Protein AF-A0A820GT99-F1 (afdb_monomer)

Structure (mmCIF, N/CA/C/O backbone):
data_AF-A0A820GT99-F1
#
_entry.id   AF-A0A820GT99-F1
#
loop_
_atom_site.group_PDB
_atom_site.id
_atom_site.type_symbol
_atom_site.label_atom_id
_atom_site.label_alt_id
_atom_site.label_comp_id
_atom_site.label_asym_id
_atom_site.label_entity_id
_atom_site.label_seq_id
_atom_site.pdbx_PDB_ins_code
_atom_site.Cartn_x
_atom_site.Cartn_y
_atom_site.Cartn_z
_atom_site.occupancy
_atom_site.B_iso_or_equiv
_atom_site.auth_seq_id
_atom_site.auth_comp_id
_atom_site.auth_asym_id
_atom_site.auth_atom_id
_atom_site.pdbx_PDB_model_num
ATOM 1 N N . MET A 1 1 ? -31.507 -48.025 19.696 1.00 55.50 1 MET A N 1
ATOM 2 C CA . MET A 1 1 ? -30.030 -48.021 19.805 1.00 55.50 1 MET A CA 1
ATOM 3 C C . MET A 1 1 ? -29.325 -47.425 18.578 1.00 55.50 1 MET A C 1
ATOM 5 O O . MET A 1 1 ? -28.313 -46.773 18.767 1.00 55.50 1 MET A O 1
ATOM 9 N N . MET A 1 2 ? -29.846 -47.556 17.344 1.00 56.75 2 MET A N 1
ATOM 10 C CA . MET A 1 2 ? -29.254 -46.886 16.160 1.00 56.75 2 MET A CA 1
ATOM 11 C C . MET A 1 2 ? -29.422 -45.355 16.146 1.00 56.75 2 MET A C 1
ATOM 13 O O . MET A 1 2 ? -28.488 -44.655 15.774 1.00 56.75 2 MET A O 1
ATOM 17 N N . LEU A 1 3 ? -30.567 -44.826 16.600 1.00 57.00 3 LEU A N 1
ATOM 18 C CA . LEU A 1 3 ? -30.872 -43.386 16.516 1.00 57.00 3 LEU A CA 1
ATOM 19 C C . LEU A 1 3 ? -29.956 -42.506 17.395 1.00 57.00 3 LEU A C 1
ATOM 21 O O . LEU A 1 3 ? -29.656 -41.363 17.059 1.00 57.00 3 LEU A O 1
ATOM 25 N N . THR A 1 4 ? -29.482 -43.053 18.516 1.00 66.00 4 THR A N 1
ATOM 26 C CA . THR A 1 4 ? -28.575 -42.365 19.447 1.00 66.00 4 THR A CA 1
ATOM 27 C C . THR A 1 4 ? -27.149 -42.297 18.905 1.00 66.00 4 THR A C 1
ATOM 29 O O . THR A 1 4 ? -26.469 -41.298 19.107 1.00 66.00 4 THR A O 1
ATOM 32 N N . ILE A 1 5 ? -26.714 -43.318 18.158 1.00 67.31 5 ILE A N 1
ATOM 33 C CA . ILE A 1 5 ? -25.385 -43.362 17.530 1.00 67.31 5 ILE A CA 1
ATOM 34 C C . ILE A 1 5 ? -25.318 -42.363 16.369 1.00 67.31 5 ILE A C 1
ATOM 36 O O . ILE A 1 5 ? -24.342 -41.627 16.248 1.00 67.31 5 ILE A O 1
ATOM 40 N N . THR A 1 6 ? -26.381 -42.260 15.564 1.00 66.12 6 THR A N 1
ATOM 41 C CA . THR A 1 6 ? -26.456 -41.270 14.478 1.00 66.12 6 THR A CA 1
ATOM 42 C C . THR A 1 6 ? -26.465 -39.833 14.993 1.00 66.12 6 THR A C 1
ATOM 44 O O . THR A 1 6 ? -25.800 -38.985 14.402 1.00 66.12 6 THR A O 1
ATOM 47 N N . LEU A 1 7 ? -27.141 -39.553 16.116 1.00 69.31 7 LEU A N 1
ATOM 48 C CA . LEU A 1 7 ? -27.109 -38.220 16.728 1.00 69.31 7 LEU A CA 1
ATOM 49 C C . LEU A 1 7 ? -25.718 -37.872 17.277 1.00 69.31 7 LEU A C 1
ATOM 51 O O . LEU A 1 7 ? -25.268 -36.744 17.113 1.00 69.31 7 LEU A O 1
ATOM 55 N N . PHE A 1 8 ? -25.025 -38.835 17.891 1.00 74.75 8 PHE A N 1
ATOM 56 C CA . PHE A 1 8 ? -23.688 -38.619 18.453 1.00 74.75 8 PHE A CA 1
ATOM 57 C C . PHE A 1 8 ? -22.633 -38.378 17.362 1.00 74.75 8 PHE A C 1
ATOM 59 O O . PHE A 1 8 ? -21.762 -37.521 17.519 1.00 74.75 8 PHE A O 1
ATOM 66 N N . LEU A 1 9 ? -22.741 -39.079 16.227 1.00 63.06 9 LEU A N 1
ATOM 67 C CA . LEU A 1 9 ? -21.890 -38.859 15.052 1.00 63.06 9 LEU A CA 1
ATOM 68 C C . LEU A 1 9 ? -22.166 -37.505 14.386 1.00 63.06 9 LEU A C 1
ATOM 70 O O . LEU A 1 9 ? -21.228 -36.792 14.046 1.00 63.06 9 LEU A O 1
ATOM 74 N N . LEU A 1 10 ? -23.433 -37.093 14.275 1.00 65.62 10 LEU A N 1
ATOM 75 C CA . LEU A 1 10 ? -23.786 -35.748 13.807 1.00 65.62 10 LEU A CA 1
ATOM 76 C C . LEU A 1 10 ? -23.231 -34.664 14.737 1.00 65.62 10 LEU A C 1
ATOM 78 O O . LEU A 1 10 ? -22.655 -33.691 14.260 1.00 65.62 10 LEU A O 1
ATOM 82 N N . PHE A 1 11 ? -23.331 -34.848 16.054 1.00 68.81 11 PHE A N 1
ATOM 83 C CA . PHE A 1 11 ? -22.821 -33.875 17.022 1.00 68.81 11 PHE A CA 1
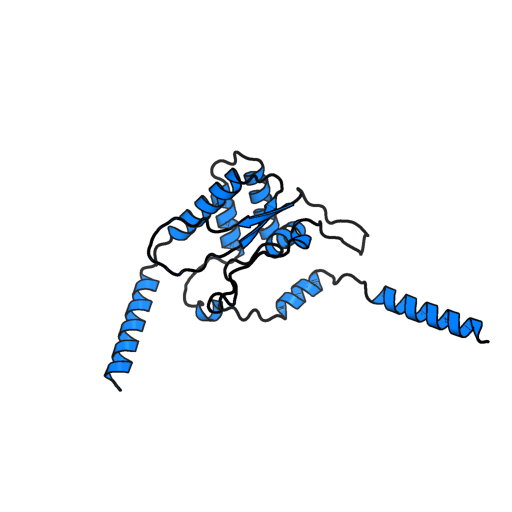ATOM 84 C C . PHE A 1 11 ? -21.292 -33.775 17.004 1.00 68.81 11 PHE A C 1
ATOM 86 O O . PHE A 1 11 ? -20.751 -32.679 17.091 1.00 68.81 11 PHE A O 1
ATOM 93 N N . SER A 1 12 ? -20.582 -34.893 16.837 1.00 64.19 12 SER A N 1
ATOM 94 C CA . SER A 1 12 ? -19.115 -34.905 16.752 1.00 64.19 12 SER A CA 1
ATOM 95 C C . SER A 1 12 ? -18.592 -34.352 15.422 1.00 64.19 12 SER A C 1
ATOM 97 O O . SER A 1 12 ? -17.584 -33.647 15.422 1.00 64.19 12 SER A O 1
ATOM 99 N N . VAL A 1 13 ? -19.298 -34.572 14.308 1.00 63.47 13 VAL A N 1
ATOM 100 C CA . VAL A 1 13 ? -18.990 -33.924 13.021 1.00 63.47 13 VAL A CA 1
ATOM 101 C C . VAL A 1 13 ? -19.245 -32.415 13.097 1.00 63.47 13 VAL A C 1
ATOM 103 O O . VAL A 1 13 ? -18.381 -31.636 12.704 1.00 63.47 13 VAL A O 1
ATOM 106 N N . LEU A 1 14 ? -20.373 -31.984 13.670 1.00 58.81 14 LEU A N 1
ATOM 107 C CA . LEU A 1 14 ? -20.692 -30.561 13.840 1.00 58.81 14 LEU A CA 1
ATOM 108 C C . LEU A 1 14 ? -19.746 -29.860 14.832 1.00 58.81 14 LEU A C 1
ATOM 110 O O . LEU A 1 14 ? -19.340 -28.724 14.591 1.00 58.81 14 LEU A O 1
ATOM 114 N N . TRP A 1 15 ? -19.324 -30.541 15.901 1.00 54.38 15 TRP A N 1
ATOM 115 C CA . TRP A 1 15 ? -18.321 -30.035 16.843 1.00 54.38 15 TRP A CA 1
ATOM 116 C C . TRP A 1 15 ? -16.942 -29.876 16.187 1.00 54.38 15 TRP A C 1
ATOM 118 O O . TRP A 1 15 ? -16.275 -28.861 16.386 1.00 54.38 15 TRP A O 1
ATOM 128 N N . ASN A 1 16 ? -16.533 -30.837 15.352 1.00 42.94 16 ASN A N 1
ATOM 129 C CA . ASN A 1 16 ? -15.259 -30.783 14.631 1.00 42.94 16 ASN A CA 1
ATOM 130 C C . ASN A 1 16 ? -15.234 -29.623 13.614 1.00 42.94 16 ASN A C 1
ATOM 132 O O . ASN A 1 16 ? -14.261 -28.871 13.565 1.00 42.94 16 ASN A O 1
ATOM 136 N N . ILE A 1 17 ? -16.341 -29.395 12.896 1.00 53.50 17 ILE A N 1
ATOM 137 C CA . ILE A 1 17 ? -16.483 -28.267 11.956 1.00 53.50 17 ILE A CA 1
ATOM 138 C C . ILE A 1 17 ? -16.415 -26.915 12.690 1.00 53.50 17 ILE A C 1
ATOM 140 O O . ILE A 1 17 ? -15.759 -25.992 12.211 1.00 53.50 17 ILE A O 1
ATOM 144 N N . ASN A 1 18 ? -17.016 -26.799 13.880 1.00 39.84 18 ASN A N 1
ATOM 145 C CA . ASN A 1 18 ? -17.007 -25.552 14.653 1.00 39.84 18 ASN A CA 1
ATOM 146 C C . ASN A 1 18 ? -15.641 -25.247 15.304 1.00 39.84 18 ASN A C 1
ATOM 148 O O . ASN A 1 18 ? -15.315 -24.093 15.564 1.00 39.84 18 ASN A O 1
ATOM 152 N N . SER A 1 19 ? -14.813 -26.270 15.542 1.00 42.12 19 SER A N 1
ATOM 153 C CA . SER A 1 19 ? -13.480 -26.110 16.142 1.00 42.12 19 SER A CA 1
ATOM 154 C C . SER A 1 19 ? -12.372 -25.693 15.159 1.00 42.12 19 SER A C 1
ATOM 156 O O . SER A 1 19 ? -11.294 -25.296 15.597 1.00 42.12 19 SER A O 1
ATOM 158 N N . GLN A 1 20 ? -12.625 -25.732 13.844 1.00 40.69 20 GLN A N 1
ATOM 159 C CA . GLN A 1 20 ? -11.646 -25.349 12.811 1.00 40.69 20 GLN A CA 1
ATOM 160 C C . GLN A 1 20 ? -11.742 -23.881 12.360 1.00 40.69 20 GLN A C 1
ATOM 162 O O . GLN A 1 20 ? -10.860 -23.410 11.647 1.00 40.69 20 GLN A O 1
ATOM 167 N N . PHE A 1 21 ? -12.753 -23.133 12.812 1.00 40.94 21 PHE A N 1
ATOM 168 C CA . PHE A 1 21 ? -12.965 -21.718 12.467 1.00 40.94 21 PHE A CA 1
ATOM 169 C C . PHE A 1 21 ? -12.663 -20.758 13.630 1.00 40.94 21 PHE A C 1
ATOM 171 O O . PHE A 1 21 ? -13.315 -19.728 13.800 1.00 40.94 21 PHE A O 1
ATOM 178 N N . ALA A 1 22 ? -11.642 -21.058 14.436 1.00 36.94 22 ALA A N 1
ATOM 179 C CA . ALA A 1 22 ? -11.022 -20.017 15.249 1.00 36.94 22 ALA A CA 1
ATOM 180 C C . ALA A 1 22 ? -10.205 -19.101 14.313 1.00 36.94 22 ALA A C 1
ATOM 182 O O . ALA A 1 22 ? -9.353 -19.615 13.582 1.00 36.94 22 ALA A O 1
ATOM 183 N N . PRO A 1 23 ? -10.419 -17.769 14.300 1.00 42.44 23 PRO A N 1
ATOM 184 C CA . PRO A 1 23 ? -9.514 -16.877 13.585 1.00 42.44 23 PRO A CA 1
ATOM 185 C C . PRO A 1 23 ? -8.099 -17.105 14.119 1.00 42.44 23 PRO A C 1
ATOM 187 O O . PRO A 1 23 ? -7.919 -17.158 15.342 1.00 42.44 23 PRO A O 1
ATOM 190 N N . PRO A 1 24 ? -7.074 -17.214 13.261 1.00 43.50 24 PRO A N 1
ATOM 191 C CA . PRO A 1 24 ? -5.719 -17.096 13.754 1.00 43.50 24 PRO A CA 1
ATOM 192 C C . PRO A 1 24 ? -5.621 -15.715 14.403 1.00 43.50 24 PRO A C 1
ATOM 194 O O . PRO A 1 24 ? -5.808 -14.696 13.739 1.00 43.50 24 PRO A O 1
ATOM 197 N N . GLN A 1 25 ? -5.371 -15.684 15.716 1.00 46.72 25 GLN A N 1
ATOM 198 C CA . GLN A 1 25 ? -4.997 -14.455 16.405 1.00 46.72 25 GLN A CA 1
ATOM 199 C C . GLN A 1 25 ? -3.886 -13.813 15.578 1.00 46.72 25 GLN A C 1
ATOM 201 O O . GLN A 1 25 ? -2.937 -14.499 15.194 1.00 46.72 25 GLN A O 1
ATOM 206 N N . LEU A 1 26 ? -4.048 -12.540 15.242 1.00 46.28 26 LEU A N 1
ATOM 207 C CA . LEU A 1 26 ? -3.136 -11.752 14.420 1.00 46.28 26 LEU A CA 1
ATOM 208 C C . LEU A 1 26 ? -1.662 -11.916 14.836 1.00 46.28 26 LEU A C 1
ATOM 210 O O . LEU A 1 26 ? -0.786 -12.000 13.979 1.00 46.28 26 LEU A O 1
ATOM 214 N N . ASP A 1 27 ? -1.403 -12.105 16.129 1.00 49.84 27 ASP A N 1
ATOM 215 C CA . ASP A 1 27 ? -0.076 -12.413 16.667 1.00 49.84 27 ASP A CA 1
ATOM 216 C C . ASP A 1 27 ? 0.507 -13.718 16.112 1.00 49.84 27 ASP A C 1
ATOM 218 O O . ASP A 1 27 ? 1.696 -13.813 15.832 1.00 49.84 27 ASP A O 1
ATOM 222 N N . SER A 1 28 ? -0.322 -14.731 15.867 1.00 50.94 28 SER A N 1
ATOM 223 C CA . SER A 1 28 ? 0.088 -15.986 15.234 1.00 50.94 28 SER A CA 1
ATOM 224 C C . SER A 1 28 ? 0.347 -15.845 13.734 1.00 50.94 28 SER A C 1
ATOM 226 O O . SER A 1 28 ? 1.131 -16.618 13.192 1.00 50.94 28 SER A O 1
ATOM 228 N N . ALA A 1 29 ? -0.297 -14.896 13.047 1.00 50.03 29 ALA A N 1
ATOM 229 C CA . ALA A 1 29 ? -0.011 -14.597 11.645 1.00 50.03 29 ALA A CA 1
ATOM 230 C C . ALA A 1 29 ? 1.289 -13.789 11.530 1.00 50.03 29 ALA A C 1
ATOM 232 O O . ALA A 1 29 ? 2.153 -14.161 10.748 1.00 50.03 29 ALA A O 1
ATOM 233 N N . ILE A 1 30 ? 1.490 -12.784 12.390 1.00 47.75 30 ILE A N 1
ATOM 234 C CA . ILE A 1 30 ? 2.746 -12.026 12.515 1.00 47.75 30 ILE A CA 1
ATOM 235 C C . ILE A 1 30 ? 3.911 -12.954 12.905 1.00 47.75 30 ILE A C 1
ATOM 237 O O . ILE A 1 30 ? 4.969 -12.912 12.284 1.00 47.75 30 ILE A O 1
ATOM 241 N N . ASN A 1 31 ? 3.710 -13.876 13.851 1.00 45.31 31 ASN A N 1
ATOM 242 C CA . ASN A 1 31 ? 4.725 -14.871 14.221 1.00 45.31 31 ASN A CA 1
ATOM 243 C C . ASN A 1 31 ? 4.973 -15.913 13.115 1.00 45.31 31 ASN A C 1
ATOM 245 O O . ASN A 1 31 ? 6.098 -16.385 12.956 1.00 45.31 31 ASN A O 1
ATOM 249 N N . ARG A 1 32 ? 3.962 -16.237 12.297 1.00 44.88 32 ARG A N 1
ATOM 250 C CA . ARG A 1 32 ? 4.136 -17.059 11.086 1.00 44.88 32 ARG A CA 1
ATOM 251 C C . ARG A 1 32 ? 4.853 -16.306 9.962 1.00 44.88 32 ARG A C 1
ATOM 253 O O . ARG A 1 32 ? 5.647 -16.920 9.255 1.00 44.88 32 ARG A O 1
ATOM 260 N N . LEU A 1 33 ? 4.656 -14.991 9.843 1.00 49.62 33 LEU A N 1
ATOM 261 C CA . LEU A 1 33 ? 5.451 -14.124 8.967 1.00 49.62 33 LEU A CA 1
ATOM 262 C C . LEU A 1 33 ? 6.914 -14.055 9.427 1.00 49.62 33 LEU A C 1
ATOM 264 O O . LEU A 1 33 ? 7.800 -13.974 8.587 1.00 49.62 33 LEU A O 1
ATOM 268 N N . HIS A 1 34 ? 7.187 -14.173 10.731 1.00 44.75 34 HIS A N 1
ATOM 269 C CA . HIS A 1 34 ? 8.552 -14.330 11.245 1.00 44.75 34 HIS A CA 1
ATOM 270 C C . HIS A 1 34 ? 9.164 -15.720 10.973 1.00 44.75 34 HIS A C 1
ATOM 272 O O . HIS A 1 34 ? 10.386 -15.826 10.895 1.00 44.75 34 HIS A O 1
ATOM 278 N N . GLN A 1 35 ? 8.355 -16.778 10.811 1.00 40.59 35 GLN A N 1
ATOM 279 C CA . GLN A 1 35 ? 8.835 -18.127 10.458 1.00 40.59 35 GLN A CA 1
ATOM 280 C C . GLN A 1 35 ? 9.046 -18.344 8.957 1.00 40.59 35 GLN A C 1
ATOM 282 O O . GLN A 1 35 ? 9.865 -19.183 8.579 1.00 40.59 35 GLN A O 1
ATOM 287 N N . TYR A 1 36 ? 8.356 -17.595 8.094 1.00 36.25 36 TYR A N 1
ATOM 288 C CA . TYR A 1 36 ? 8.790 -17.461 6.710 1.00 36.25 36 TYR A CA 1
ATOM 289 C C . TYR A 1 36 ? 10.053 -16.610 6.714 1.00 36.25 36 TYR A C 1
ATOM 291 O O . TYR A 1 36 ? 9.998 -15.384 6.718 1.00 36.25 36 TYR A O 1
ATOM 299 N N . GLN A 1 37 ? 11.210 -17.274 6.713 1.00 40.22 37 GLN A N 1
ATOM 300 C CA . GLN A 1 37 ? 12.452 -16.665 6.268 1.00 40.22 37 GLN A CA 1
ATOM 301 C C . GLN A 1 37 ? 12.175 -16.074 4.884 1.00 40.22 37 GLN A C 1
ATOM 303 O O . GLN A 1 37 ? 12.160 -16.772 3.870 1.00 40.22 37 GLN A O 1
ATOM 308 N N . TYR A 1 38 ? 11.897 -14.775 4.855 1.00 39.94 38 TYR A N 1
ATOM 309 C CA . TYR A 1 38 ? 11.982 -13.969 3.662 1.00 39.94 38 TYR A CA 1
ATOM 310 C C . TYR A 1 38 ? 13.455 -14.060 3.269 1.00 39.94 38 TYR A C 1
ATOM 312 O O . TYR A 1 38 ? 14.281 -13.302 3.774 1.00 39.94 38 TYR A O 1
ATOM 320 N N . PHE A 1 39 ? 13.816 -15.054 2.448 1.00 37.22 39 PHE A N 1
ATOM 321 C CA . PHE A 1 39 ? 15.075 -15.017 1.725 1.00 37.22 39 PHE A CA 1
ATOM 322 C C . PHE A 1 39 ? 14.914 -13.864 0.758 1.00 37.22 39 PHE A C 1
ATOM 324 O O . PHE A 1 39 ? 14.370 -13.982 -0.341 1.00 37.22 39 PHE A O 1
ATOM 331 N N . SER A 1 40 ? 15.253 -12.696 1.270 1.00 36.81 40 SER A N 1
ATOM 332 C CA . SER A 1 40 ? 15.230 -11.487 0.512 1.00 36.81 40 SER A CA 1
ATOM 333 C C . SER A 1 40 ? 16.279 -11.676 -0.587 1.00 36.81 40 SER A C 1
ATOM 335 O O . SER A 1 40 ? 17.439 -11.956 -0.291 1.00 36.81 40 SER A O 1
ATOM 337 N N . PRO A 1 41 ? 15.960 -11.419 -1.860 1.00 37.28 41 PRO A N 1
ATOM 338 C CA . PRO A 1 41 ? 16.997 -11.033 -2.814 1.00 37.28 41 PRO A CA 1
ATOM 339 C C . PRO A 1 41 ? 17.797 -9.796 -2.331 1.00 37.28 41 PRO A C 1
ATOM 341 O O . PRO A 1 41 ? 18.781 -9.418 -2.955 1.00 37.28 41 PRO A O 1
ATOM 344 N N . ILE A 1 42 ? 17.385 -9.174 -1.214 1.00 42.66 42 ILE A N 1
ATOM 345 C CA . ILE A 1 42 ? 18.028 -8.058 -0.519 1.00 42.66 42 ILE A CA 1
ATOM 346 C C . ILE A 1 42 ? 19.277 -8.506 0.265 1.00 42.66 42 ILE A C 1
ATOM 348 O O . ILE A 1 42 ? 20.137 -7.675 0.527 1.00 42.66 42 ILE A O 1
ATOM 352 N N . ASP A 1 43 ? 19.486 -9.797 0.547 1.00 39.16 43 ASP A N 1
ATOM 353 C CA . ASP A 1 43 ? 20.752 -10.260 1.141 1.00 39.16 43 ASP A CA 1
ATOM 354 C C . ASP A 1 43 ? 21.927 -10.144 0.155 1.00 39.16 43 ASP A C 1
ATOM 356 O O . ASP A 1 43 ? 23.066 -9.973 0.579 1.00 39.16 43 ASP A O 1
ATOM 360 N N . LEU A 1 44 ? 21.640 -10.126 -1.154 1.00 33.59 44 LEU A N 1
ATOM 361 C CA . LEU A 1 44 ? 22.599 -9.792 -2.214 1.00 33.59 44 LEU A CA 1
ATOM 362 C C . LEU A 1 44 ? 22.756 -8.271 -2.434 1.00 33.59 44 LEU A C 1
ATOM 364 O O . LEU A 1 44 ? 23.576 -7.841 -3.239 1.00 33.59 44 LEU A O 1
ATOM 368 N N . LEU A 1 45 ? 21.949 -7.460 -1.744 1.00 37.19 45 LEU A N 1
ATOM 369 C CA . LEU A 1 45 ? 21.946 -5.994 -1.783 1.00 37.19 45 LEU A CA 1
ATOM 370 C C . LEU A 1 45 ? 22.258 -5.385 -0.406 1.00 37.19 45 LEU A C 1
ATOM 372 O O . LEU A 1 45 ? 22.037 -4.194 -0.209 1.00 37.19 45 LEU A O 1
ATOM 376 N N . LYS A 1 46 ? 22.786 -6.171 0.544 1.00 38.47 46 LYS A N 1
ATOM 377 C CA . LYS A 1 46 ? 23.243 -5.670 1.854 1.00 38.47 46 LYS A CA 1
ATOM 378 C C . LYS A 1 46 ? 24.372 -4.643 1.741 1.00 38.47 46 LYS A C 1
ATOM 380 O O . LYS A 1 46 ? 24.495 -3.796 2.618 1.00 38.47 46 LYS A O 1
ATOM 385 N N . ASP A 1 47 ? 25.113 -4.671 0.636 1.00 35.03 47 ASP A N 1
ATOM 386 C CA . ASP A 1 47 ? 26.184 -3.712 0.348 1.00 35.03 47 ASP A CA 1
ATOM 387 C C . ASP A 1 47 ? 25.694 -2.474 -0.424 1.00 35.03 47 ASP A C 1
ATOM 389 O O . ASP A 1 47 ? 26.466 -1.552 -0.692 1.00 35.03 47 ASP A O 1
ATOM 393 N N . VAL A 1 48 ? 24.402 -2.411 -0.774 1.00 38.34 48 VAL A N 1
ATOM 394 C CA . VAL A 1 48 ? 23.773 -1.164 -1.212 1.00 38.34 48 VAL A CA 1
ATOM 395 C C . VAL A 1 48 ? 23.187 -0.516 0.030 1.00 38.34 48 VAL A C 1
ATOM 397 O O . VAL A 1 48 ? 22.088 -0.850 0.462 1.00 38.34 48 VAL A O 1
ATOM 400 N N . GLU A 1 49 ? 23.946 0.413 0.604 1.00 37.62 49 GLU A N 1
ATOM 401 C CA . GLU A 1 49 ? 23.546 1.264 1.722 1.00 37.62 49 GLU A CA 1
ATOM 402 C C . GLU A 1 49 ? 22.303 2.095 1.352 1.00 37.62 49 GLU A C 1
ATOM 404 O O . GLU A 1 49 ? 22.358 3.267 0.979 1.00 37.62 49 GLU A O 1
ATOM 409 N N . TYR A 1 50 ? 21.134 1.467 1.429 1.00 41.88 50 TYR A N 1
ATOM 410 C CA . TYR A 1 50 ? 19.862 2.148 1.540 1.00 41.88 50 TYR A CA 1
ATOM 411 C C . TYR A 1 50 ? 19.545 2.200 3.033 1.00 41.88 50 TYR A C 1
ATOM 413 O O . TYR A 1 50 ? 18.856 1.342 3.574 1.00 41.88 50 TYR A O 1
ATOM 421 N N . ASN A 1 51 ? 20.047 3.238 3.705 1.00 37.75 51 ASN A N 1
ATOM 422 C CA . ASN A 1 51 ? 19.767 3.556 5.115 1.00 37.75 51 ASN A CA 1
ATOM 423 C C . ASN A 1 51 ? 18.285 3.910 5.391 1.00 37.75 51 ASN A C 1
ATOM 425 O O . ASN A 1 51 ? 17.986 4.628 6.343 1.00 37.75 51 ASN A O 1
ATOM 429 N N . LEU A 1 52 ? 17.346 3.457 4.552 1.00 49.25 52 LEU A N 1
ATOM 430 C CA . LEU A 1 52 ? 15.912 3.590 4.772 1.00 49.25 52 LEU A CA 1
ATOM 431 C C . LEU A 1 52 ? 15.294 2.209 4.982 1.00 49.25 52 LEU A C 1
ATOM 433 O O . LEU A 1 52 ? 15.023 1.471 4.038 1.00 49.25 52 LEU A O 1
ATOM 437 N N . THR A 1 53 ? 15.002 1.902 6.239 1.00 58.41 53 THR A N 1
ATOM 438 C CA . THR A 1 53 ? 14.034 0.877 6.631 1.00 58.41 53 THR A CA 1
ATOM 439 C C . THR A 1 53 ? 12.684 1.106 5.924 1.00 58.41 53 THR A C 1
ATOM 441 O O . THR A 1 53 ? 12.359 2.246 5.576 1.00 58.41 53 THR A O 1
ATOM 444 N N . PRO A 1 54 ? 11.838 0.070 5.754 1.00 56.16 54 PRO A N 1
ATOM 445 C CA . PRO A 1 54 ? 10.488 0.227 5.198 1.00 56.16 54 PRO A CA 1
ATOM 446 C C . PRO A 1 54 ? 9.673 1.322 5.900 1.00 56.16 54 PRO A C 1
ATOM 448 O O . PRO A 1 54 ? 8.939 2.062 5.253 1.00 56.16 54 PRO A O 1
ATOM 451 N N . LYS A 1 55 ? 9.885 1.484 7.212 1.00 60.78 55 LYS A N 1
ATOM 452 C CA . LYS A 1 55 ? 9.325 2.571 8.017 1.00 60.78 55 LYS A CA 1
ATOM 453 C C . LYS A 1 55 ? 9.802 3.946 7.540 1.00 60.78 55 LYS A C 1
ATOM 455 O O . LYS A 1 55 ? 8.975 4.798 7.245 1.00 60.78 55 LYS A O 1
ATOM 460 N N . GLN A 1 56 ? 11.113 4.139 7.391 1.00 59.62 56 GLN A N 1
ATOM 461 C CA . GLN A 1 56 ? 11.679 5.396 6.886 1.00 59.62 56 GLN A CA 1
ATOM 462 C C . GLN A 1 56 ? 11.226 5.692 5.450 1.00 59.62 56 GLN A C 1
ATOM 464 O O . GLN A 1 56 ? 11.019 6.849 5.101 1.00 59.62 56 GLN A O 1
ATOM 469 N N . MET A 1 57 ? 11.050 4.672 4.604 1.00 62.81 57 MET A N 1
ATOM 470 C CA . MET A 1 57 ? 10.542 4.849 3.238 1.00 62.81 57 MET A CA 1
ATOM 471 C C . MET A 1 57 ? 9.083 5.318 3.235 1.00 62.81 57 MET A C 1
ATOM 473 O O . MET A 1 57 ? 8.735 6.231 2.485 1.00 62.81 57 MET A O 1
ATOM 477 N N . LEU A 1 58 ? 8.255 4.735 4.1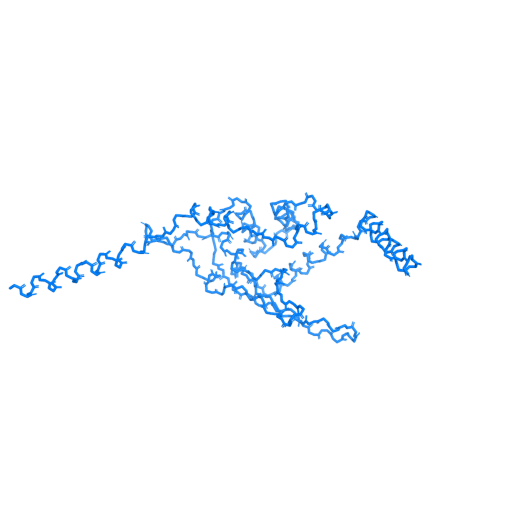01 1.00 65.75 58 LEU A N 1
ATOM 478 C CA . LEU A 1 58 ? 6.844 5.078 4.242 1.00 65.75 58 LEU A CA 1
ATOM 479 C C . LEU A 1 58 ? 6.653 6.473 4.860 1.00 65.75 58 LEU A C 1
ATOM 481 O O . LEU A 1 58 ? 5.846 7.263 4.371 1.00 65.75 58 LEU A O 1
ATOM 485 N N . GLU A 1 59 ? 7.476 6.825 5.849 1.00 67.81 59 GLU A N 1
ATOM 486 C CA . GLU A 1 59 ? 7.556 8.176 6.416 1.00 67.81 59 GLU A CA 1
ATOM 487 C C . GLU A 1 59 ? 7.978 9.201 5.358 1.00 67.81 59 GLU A C 1
ATOM 489 O O . GLU A 1 59 ? 7.336 10.241 5.206 1.00 67.81 59 GLU A O 1
ATOM 494 N N . HIS A 1 60 ? 8.997 8.892 4.554 1.00 67.56 60 HIS A N 1
ATOM 495 C CA . HIS A 1 60 ? 9.444 9.782 3.487 1.00 67.56 60 HIS A CA 1
ATOM 496 C C . HIS A 1 60 ? 8.370 9.952 2.400 1.00 67.56 60 HIS A C 1
ATOM 498 O O . HIS A 1 60 ? 8.178 11.056 1.898 1.00 67.56 60 HIS A O 1
ATOM 504 N N . MET A 1 61 ? 7.620 8.895 2.064 1.00 66.75 61 MET A N 1
ATOM 505 C CA . MET A 1 61 ? 6.465 8.987 1.162 1.00 66.75 61 MET A CA 1
ATOM 506 C C . MET A 1 61 ? 5.350 9.862 1.743 1.00 66.75 61 MET A C 1
ATOM 508 O O . MET A 1 61 ? 4.811 10.690 1.016 1.00 66.75 61 MET A O 1
ATOM 512 N N . SER A 1 62 ? 5.055 9.747 3.041 1.00 66.38 62 SER A N 1
ATOM 513 C CA . SER A 1 62 ? 4.072 10.607 3.718 1.00 66.38 62 SER A CA 1
ATOM 514 C C . SER A 1 62 ? 4.473 12.089 3.679 1.00 66.38 62 SER A C 1
ATOM 516 O O . SER A 1 62 ? 3.643 12.960 3.425 1.00 66.38 62 SER A O 1
ATOM 518 N N . LEU A 1 63 ? 5.770 12.375 3.822 1.00 66.44 63 LEU A N 1
ATOM 519 C CA . LEU A 1 63 ? 6.320 13.729 3.767 1.00 66.44 63 LEU A CA 1
ATOM 520 C C . LEU A 1 63 ? 6.320 14.292 2.338 1.00 66.44 63 LEU A C 1
ATOM 522 O O . LEU A 1 63 ? 6.057 15.472 2.131 1.00 66.44 63 LEU A O 1
ATOM 526 N N . LEU A 1 64 ? 6.544 13.454 1.321 1.00 64.69 64 LEU A N 1
ATOM 527 C CA . LEU A 1 64 ? 6.433 13.874 -0.082 1.00 64.69 64 LEU A CA 1
ATOM 528 C C . LEU A 1 64 ? 5.006 14.296 -0.465 1.00 64.69 64 LEU A C 1
ATOM 530 O O . LEU A 1 64 ? 4.844 15.107 -1.375 1.00 64.69 64 LEU A O 1
ATOM 534 N N . LEU A 1 65 ? 3.997 13.782 0.238 1.00 66.75 65 LEU A N 1
ATOM 535 C CA . LEU A 1 65 ? 2.584 14.115 0.047 1.00 66.75 65 LEU A CA 1
ATOM 536 C C . LEU A 1 65 ? 2.138 15.352 0.843 1.00 66.75 65 LEU A C 1
ATOM 538 O O . LEU A 1 65 ? 1.023 15.830 0.652 1.00 66.75 65 LEU A O 1
ATOM 542 N N . SER A 1 66 ? 2.980 15.896 1.733 1.00 56.75 66 SER A N 1
ATOM 543 C CA . SER A 1 66 ? 2.580 16.987 2.632 1.00 56.75 66 SER A CA 1
ATOM 544 C C . SER A 1 66 ? 2.654 18.382 2.010 1.00 56.75 66 SER A C 1
ATOM 546 O O . SER A 1 66 ? 2.106 19.329 2.574 1.00 56.75 66 SER A O 1
ATOM 548 N N . ASN A 1 67 ? 3.330 18.543 0.870 1.00 57.00 67 ASN A N 1
ATOM 549 C CA . ASN A 1 67 ? 3.509 19.842 0.225 1.00 57.00 67 ASN A CA 1
ATOM 550 C C . ASN A 1 67 ? 2.268 20.177 -0.628 1.00 57.00 67 ASN A C 1
ATOM 552 O O . ASN A 1 67 ? 2.272 19.939 -1.831 1.00 57.00 67 ASN A O 1
ATOM 556 N N . ASN A 1 68 ? 1.232 20.733 0.019 1.00 55.78 68 ASN A N 1
ATOM 557 C CA . ASN A 1 68 ? -0.104 21.100 -0.502 1.00 55.78 68 ASN A CA 1
ATOM 558 C C . ASN A 1 68 ? -1.089 19.944 -0.753 1.00 55.78 68 ASN A C 1
ATOM 560 O O . ASN A 1 68 ? -1.419 19.621 -1.893 1.00 55.78 68 ASN A O 1
ATOM 564 N N . LYS A 1 69 ? -1.663 19.413 0.335 1.00 62.41 69 LYS A N 1
ATOM 565 C CA . LYS A 1 69 ? -2.828 18.513 0.289 1.00 62.41 69 LYS A CA 1
ATOM 566 C C . LYS A 1 69 ? -4.044 19.286 -0.206 1.00 62.41 69 LYS A C 1
ATOM 568 O O . LYS A 1 69 ? -4.584 20.126 0.513 1.00 62.41 69 LYS A O 1
ATOM 573 N N . THR A 1 70 ? -4.465 19.011 -1.426 1.00 71.19 70 THR A N 1
ATOM 574 C CA . THR A 1 70 ? -5.530 19.764 -2.092 1.00 71.19 70 THR A CA 1
ATOM 575 C C . THR A 1 70 ? -6.738 18.875 -2.390 1.00 71.19 70 THR A C 1
ATOM 577 O O . THR A 1 70 ? -7.847 19.388 -2.525 1.00 71.19 70 THR A O 1
ATOM 580 N N . SER A 1 71 ? -6.565 17.546 -2.429 1.00 85.44 71 SER A N 1
ATOM 581 C CA . SER A 1 71 ? -7.642 16.599 -2.758 1.00 85.44 71 SER A CA 1
ATOM 582 C C . SER A 1 71 ? -7.998 15.628 -1.616 1.00 85.44 71 SER A C 1
ATOM 584 O O . SER A 1 71 ? -7.141 15.315 -0.785 1.00 85.44 71 SER A O 1
ATOM 586 N N . PRO A 1 72 ? -9.240 15.097 -1.581 1.00 90.38 72 PRO A N 1
ATOM 587 C CA . PRO A 1 72 ? -9.625 14.015 -0.668 1.00 90.38 72 PRO A CA 1
ATOM 588 C C . PRO A 1 72 ? -8.739 12.763 -0.792 1.00 90.38 72 PRO A C 1
ATOM 590 O O . PRO A 1 72 ? -8.378 12.162 0.212 1.00 90.38 72 PRO A O 1
ATOM 593 N N . CYS A 1 73 ? -8.311 12.424 -2.013 1.00 90.19 73 CYS A N 1
ATOM 594 C CA . CYS A 1 73 ? -7.398 11.307 -2.269 1.00 90.19 73 CYS A CA 1
ATOM 595 C C . CYS A 1 73 ? -6.057 11.460 -1.541 1.00 90.19 73 CYS A C 1
ATOM 597 O O . CYS A 1 73 ? -5.577 10.519 -0.919 1.00 90.19 73 CYS A O 1
ATOM 599 N N . GLU A 1 74 ? -5.444 12.644 -1.594 1.00 86.88 74 GLU A N 1
ATOM 600 C CA . GLU A 1 74 ? -4.156 12.892 -0.932 1.00 86.88 74 GLU A CA 1
ATOM 601 C C . GLU A 1 74 ? -4.265 12.782 0.592 1.00 86.88 74 GLU A C 1
ATOM 603 O O . GLU A 1 74 ? -3.358 12.252 1.233 1.00 86.88 74 GLU A O 1
ATOM 608 N N . GLN A 1 75 ? -5.383 13.242 1.161 1.00 89.25 75 GLN A N 1
ATOM 609 C CA . GLN A 1 75 ? -5.659 13.139 2.596 1.00 89.25 75 GLN A CA 1
ATOM 610 C C . GLN A 1 75 ? -5.839 11.679 3.025 1.00 89.25 75 GLN A C 1
ATOM 612 O O . GLN A 1 75 ? -5.217 11.241 3.993 1.00 89.25 75 GLN A O 1
ATOM 617 N N . ASP A 1 76 ? -6.625 10.906 2.274 1.00 92.75 76 ASP A N 1
ATOM 618 C CA . ASP A 1 76 ? -6.851 9.491 2.572 1.00 92.75 76 ASP A CA 1
ATOM 619 C C . ASP A 1 76 ? -5.580 8.655 2.382 1.00 92.75 76 ASP A C 1
ATOM 621 O O . ASP A 1 76 ? -5.313 7.749 3.172 1.00 92.75 76 ASP A O 1
ATOM 625 N N . ILE A 1 77 ? -4.756 8.972 1.376 1.00 89.44 77 ILE A N 1
ATOM 626 C CA . ILE A 1 77 ? -3.459 8.316 1.178 1.00 89.44 77 ILE A CA 1
ATOM 627 C C . ILE A 1 77 ? -2.514 8.638 2.333 1.00 89.44 77 ILE A C 1
ATOM 629 O O . ILE A 1 77 ? -1.861 7.733 2.840 1.00 89.44 77 ILE A O 1
ATOM 633 N N . GLU A 1 78 ? -2.421 9.888 2.784 1.00 87.62 78 GLU A N 1
ATOM 634 C CA . GLU A 1 78 ? -1.584 10.216 3.940 1.00 87.62 78 GLU A CA 1
ATOM 635 C C . GLU A 1 78 ? -2.048 9.477 5.202 1.00 87.62 78 GLU A C 1
ATOM 637 O O . GLU A 1 78 ? -1.214 8.915 5.917 1.00 87.62 78 GLU A O 1
ATOM 642 N N . LEU A 1 79 ? -3.361 9.448 5.460 1.00 91.12 79 LEU A N 1
ATOM 643 C CA . LEU A 1 79 ? -3.936 8.713 6.585 1.00 91.12 79 LEU A CA 1
ATOM 644 C C . LEU A 1 79 ? -3.593 7.223 6.494 1.00 91.1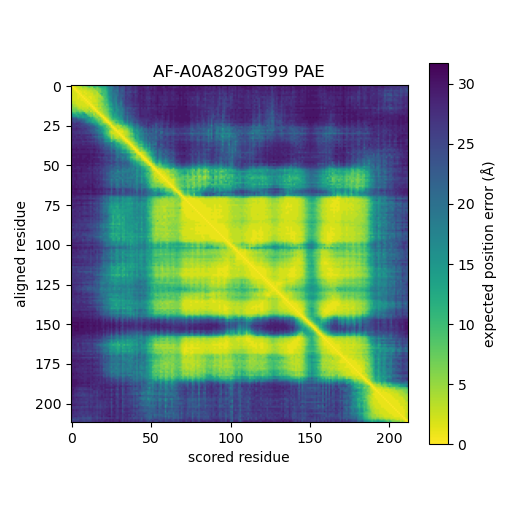2 79 LEU A C 1
ATOM 646 O O . LEU A 1 79 ? -3.104 6.650 7.466 1.00 91.12 79 LEU A O 1
ATOM 650 N N . PHE A 1 80 ? -3.776 6.619 5.317 1.00 90.44 80 PHE A N 1
ATOM 651 C CA . PHE A 1 80 ? -3.366 5.245 5.030 1.00 90.44 80 PHE A CA 1
ATOM 652 C C . PHE A 1 80 ? -1.884 5.009 5.333 1.00 90.44 80 PHE A C 1
ATOM 654 O O . PHE A 1 80 ? -1.550 4.064 6.046 1.00 90.44 80 PHE A O 1
ATOM 661 N N . LEU A 1 81 ? -0.988 5.853 4.819 1.00 87.31 81 LEU A N 1
ATOM 662 C CA . LEU A 1 81 ? 0.453 5.667 4.993 1.00 87.31 81 LEU A CA 1
ATOM 663 C C . LEU A 1 81 ? 0.863 5.807 6.461 1.00 87.31 81 LEU A C 1
ATOM 665 O O . LEU A 1 81 ? 1.679 5.020 6.937 1.00 87.31 81 LEU A O 1
ATOM 669 N N . ARG A 1 82 ? 0.277 6.760 7.196 1.00 86.56 82 ARG A N 1
ATOM 670 C CA . ARG A 1 82 ? 0.520 6.920 8.635 1.00 86.56 82 ARG A CA 1
ATOM 671 C C . ARG A 1 82 ? 0.038 5.702 9.421 1.00 86.56 82 ARG A C 1
ATOM 673 O O . ARG A 1 82 ? 0.814 5.127 10.176 1.00 86.56 82 ARG A O 1
ATOM 680 N N . ALA A 1 83 ? -1.192 5.260 9.181 1.00 86.00 83 ALA A N 1
ATOM 681 C CA . ALA A 1 83 ? -1.760 4.084 9.831 1.00 86.00 83 ALA A CA 1
ATOM 682 C C . ALA A 1 83 ? -0.965 2.804 9.507 1.00 86.00 83 ALA A C 1
ATOM 684 O O . ALA A 1 83 ? -0.782 1.941 10.361 1.00 86.00 83 ALA A O 1
ATOM 685 N N . ALA A 1 84 ? -0.404 2.697 8.298 1.00 85.50 84 ALA A N 1
ATOM 686 C CA . ALA A 1 84 ? 0.490 1.602 7.930 1.00 85.50 84 ALA A CA 1
ATOM 687 C C . ALA A 1 84 ? 1.841 1.663 8.675 1.00 85.50 84 ALA A C 1
ATOM 689 O O . ALA A 1 84 ? 2.342 0.617 9.093 1.00 85.50 84 ALA A O 1
ATOM 690 N N . VAL A 1 85 ? 2.411 2.856 8.916 1.00 82.12 85 VAL A N 1
ATOM 691 C CA . VAL A 1 85 ? 3.585 3.031 9.805 1.00 82.12 85 VAL A CA 1
ATOM 692 C C . VAL A 1 85 ? 3.259 2.579 11.232 1.00 82.12 85 VAL A C 1
ATOM 694 O O . VAL A 1 85 ? 4.078 1.922 11.879 1.00 82.12 85 VAL A O 1
ATOM 697 N N . GLU A 1 86 ? 2.057 2.903 11.703 1.00 84.25 86 GLU A N 1
ATOM 698 C CA . GLU A 1 86 ? 1.538 2.536 13.025 1.00 84.25 86 GLU A CA 1
ATOM 699 C C . GLU A 1 86 ? 1.058 1.076 13.103 1.00 84.25 86 GLU A C 1
ATOM 701 O O . GLU A 1 86 ? 0.710 0.596 14.181 1.00 84.25 86 GLU A O 1
ATOM 706 N N . LYS A 1 87 ? 1.150 0.330 11.991 1.00 83.12 87 LYS A N 1
ATOM 707 C CA . LYS A 1 87 ? 0.775 -1.087 11.860 1.00 83.12 87 LYS A CA 1
ATOM 708 C C . LYS A 1 87 ? -0.707 -1.354 12.126 1.00 83.12 87 LYS A C 1
ATOM 710 O O . LYS A 1 87 ? -1.076 -2.440 12.573 1.00 83.12 87 LYS A O 1
ATOM 715 N N . GLU A 1 88 ? -1.567 -0.388 11.828 1.00 83.56 88 GLU A N 1
ATOM 716 C CA . GLU A 1 88 ? -3.005 -0.595 11.890 1.00 83.56 88 GLU A CA 1
ATOM 717 C C . GLU A 1 88 ? -3.454 -1.628 10.853 1.00 83.56 88 GLU A C 1
ATOM 719 O O . GLU A 1 88 ? -3.060 -1.598 9.684 1.00 83.56 88 GLU A O 1
ATOM 724 N N . MET A 1 89 ? -4.322 -2.545 11.278 1.00 85.56 89 MET A N 1
ATOM 725 C CA . MET A 1 89 ? -4.685 -3.714 10.477 1.00 85.56 89 MET A CA 1
ATOM 726 C C . MET A 1 89 ? -5.353 -3.383 9.151 1.00 85.56 89 MET A C 1
ATOM 728 O O . MET A 1 89 ? -5.022 -3.986 8.132 1.00 85.56 89 MET A O 1
ATOM 732 N N . TRP A 1 90 ? -6.275 -2.423 9.148 1.00 91.06 90 TRP A N 1
ATOM 733 C CA . TRP A 1 90 ? -6.958 -2.011 7.925 1.00 91.06 90 TRP A CA 1
ATOM 734 C C . TRP A 1 90 ? -5.964 -1.427 6.907 1.00 91.06 90 TRP A C 1
ATOM 736 O O . TRP A 1 90 ? -6.081 -1.704 5.717 1.00 91.06 90 TRP A O 1
ATOM 746 N N . ALA A 1 91 ? -4.945 -0.696 7.370 1.00 90.38 91 ALA A N 1
ATOM 747 C CA . ALA A 1 91 ? -3.931 -0.094 6.516 1.00 90.38 91 ALA A CA 1
ATOM 748 C C . ALA A 1 91 ? -2.950 -1.147 5.983 1.00 90.38 91 ALA A C 1
ATOM 750 O O . ALA A 1 91 ? -2.678 -1.190 4.785 1.00 90.38 91 ALA A O 1
ATOM 751 N N . LEU A 1 92 ? -2.477 -2.065 6.830 1.00 90.06 92 LEU A N 1
ATOM 752 C CA . LEU A 1 92 ? -1.620 -3.171 6.384 1.00 90.06 92 LEU A CA 1
ATOM 753 C C . LEU A 1 92 ? -2.309 -4.051 5.334 1.00 90.06 92 LEU A C 1
ATOM 755 O O . LEU A 1 92 ? -1.668 -4.469 4.375 1.00 90.06 92 LEU A O 1
ATOM 759 N N . LYS A 1 93 ? -3.618 -4.262 5.469 1.00 92.31 93 LYS A N 1
ATOM 760 C CA . LYS A 1 93 ? -4.441 -4.984 4.494 1.00 92.31 93 LYS A CA 1
ATOM 761 C C . LYS A 1 93 ? -4.531 -4.266 3.143 1.00 92.31 93 LYS A C 1
ATOM 763 O O . LYS A 1 93 ? -4.412 -4.909 2.108 1.00 92.31 93 LYS A O 1
ATOM 768 N N . ILE A 1 94 ? -4.660 -2.935 3.117 1.00 92.06 94 ILE A N 1
ATOM 769 C CA . ILE A 1 94 ? -4.593 -2.159 1.858 1.00 92.06 94 ILE A CA 1
ATOM 770 C C . ILE A 1 94 ? -3.226 -2.340 1.179 1.00 92.06 94 ILE A C 1
ATOM 772 O O . ILE A 1 94 ? -3.142 -2.517 -0.041 1.00 92.06 94 ILE A O 1
ATOM 776 N N . LEU A 1 95 ? -2.150 -2.317 1.970 1.00 91.25 95 LEU A N 1
ATOM 777 C CA . LEU A 1 95 ? -0.795 -2.500 1.464 1.00 91.25 95 LEU A CA 1
ATOM 778 C C . LEU A 1 95 ? -0.570 -3.919 0.919 1.00 91.25 95 LEU A C 1
ATOM 780 O O . LEU A 1 95 ? -0.020 -4.058 -0.172 1.00 91.25 95 LEU A O 1
ATOM 784 N N . ASP A 1 96 ? -0.997 -4.959 1.639 1.00 91.06 96 ASP A N 1
ATOM 785 C CA . ASP A 1 96 ? -0.796 -6.349 1.211 1.00 91.06 96 ASP A CA 1
ATOM 786 C C . ASP A 1 96 ? -1.659 -6.734 0.001 1.00 91.06 96 ASP A C 1
ATOM 788 O O . ASP A 1 96 ? -1.181 -7.436 -0.895 1.00 91.06 96 ASP A O 1
ATOM 792 N N . ALA A 1 97 ? -2.874 -6.177 -0.089 1.00 94.69 97 ALA A N 1
ATOM 793 C CA . ALA A 1 97 ? -3.768 -6.347 -1.232 1.00 94.69 97 ALA A CA 1
ATOM 794 C C . ALA A 1 97 ? -3.230 -5.716 -2.529 1.00 94.69 97 ALA A C 1
ATOM 796 O O . ALA A 1 97 ? -3.698 -6.042 -3.623 1.00 94.69 97 ALA A O 1
ATOM 797 N N . SER A 1 98 ? -2.242 -4.821 -2.441 1.00 92.06 98 SER A N 1
ATOM 798 C CA . SER A 1 98 ? -1.600 -4.215 -3.607 1.00 92.06 98 SER A CA 1
ATOM 799 C C . SER A 1 98 ? -0.563 -5.144 -4.252 1.00 92.06 98 SER A C 1
ATOM 801 O O . SER A 1 98 ? 0.096 -5.965 -3.612 1.00 92.06 98 SER A O 1
ATOM 803 N N . GLY A 1 99 ? -0.380 -4.994 -5.561 1.00 87.94 99 GLY A N 1
ATOM 804 C CA . GLY A 1 99 ? 0.669 -5.657 -6.322 1.00 87.94 99 GLY A CA 1
ATOM 805 C C . GLY A 1 99 ? 2.058 -5.257 -5.827 1.00 87.94 99 GLY A C 1
ATOM 806 O O . GLY A 1 99 ? 2.348 -4.083 -5.593 1.00 87.94 99 GLY A O 1
ATOM 807 N N . LYS A 1 100 ? 2.939 -6.246 -5.670 1.00 81.69 100 LYS A N 1
ATOM 808 C CA . LYS A 1 100 ? 4.291 -6.034 -5.144 1.00 81.69 100 LYS A CA 1
ATOM 809 C C . LYS A 1 100 ? 5.218 -5.553 -6.282 1.00 81.69 100 LYS A C 1
ATOM 811 O O . LYS A 1 100 ? 5.265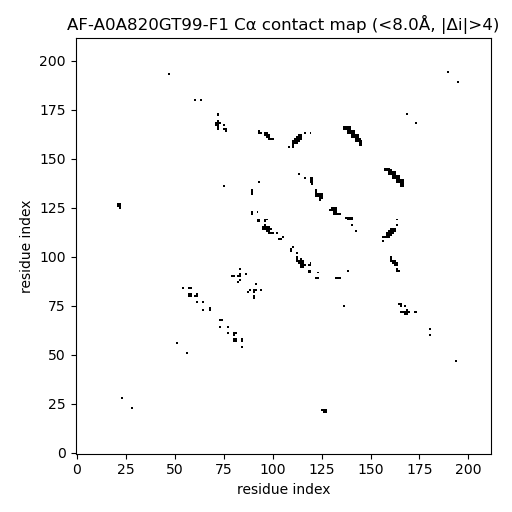 -6.207 -7.322 1.00 81.69 100 LYS A O 1
ATOM 816 N N . PRO A 1 101 ? 5.961 -4.439 -6.111 1.00 60.72 101 PRO A N 1
ATOM 817 C CA . PRO A 1 101 ? 6.676 -3.758 -7.201 1.00 60.72 101 PRO A CA 1
ATOM 818 C C . PRO A 1 101 ? 7.953 -4.465 -7.683 1.00 60.72 101 PRO A C 1
ATOM 820 O O . PRO A 1 101 ? 8.419 -4.178 -8.782 1.00 60.72 101 PRO A O 1
ATOM 823 N N . LEU A 1 102 ? 8.507 -5.400 -6.899 1.00 67.69 102 LEU A N 1
ATOM 824 C CA . LEU A 1 102 ? 9.645 -6.251 -7.286 1.00 67.69 102 LEU A CA 1
ATOM 825 C C . LEU A 1 102 ? 9.241 -7.725 -7.320 1.00 67.69 102 LEU A C 1
ATOM 827 O O . LEU A 1 102 ? 9.616 -8.519 -6.455 1.00 67.69 102 LEU A O 1
ATOM 831 N N . PRO A 1 103 ? 8.418 -8.096 -8.293 1.00 69.06 103 PRO A N 1
ATOM 832 C CA . PRO A 1 103 ? 7.884 -9.429 -8.350 1.00 69.06 103 PRO A CA 1
ATOM 833 C C . PRO A 1 103 ? 8.860 -10.438 -8.956 1.00 69.06 103 PRO A C 1
ATOM 835 O O . PRO A 1 103 ? 9.732 -10.118 -9.763 1.00 69.06 103 PRO A O 1
ATOM 838 N N . SER A 1 104 ? 8.665 -11.707 -8.616 1.00 77.75 104 SER A N 1
ATOM 839 C CA . SER A 1 104 ? 9.435 -12.801 -9.198 1.00 77.75 104 SER A CA 1
ATOM 840 C C . SER A 1 104 ? 8.932 -13.185 -10.592 1.00 77.75 104 SER A C 1
ATOM 842 O O . SER A 1 104 ? 7.751 -13.060 -10.924 1.00 77.75 104 SER A O 1
ATOM 844 N N . GLY A 1 105 ? 9.836 -13.729 -11.407 1.00 80.00 105 GLY A N 1
ATOM 845 C CA . GLY A 1 105 ? 9.477 -14.315 -12.699 1.00 80.00 105 GLY A CA 1
ATOM 846 C C . GLY A 1 105 ? 9.417 -13.335 -13.871 1.00 80.00 105 GLY A C 1
ATOM 847 O O . GLY A 1 105 ? 9.017 -13.760 -14.948 1.00 80.00 105 GLY A O 1
ATOM 848 N N . ILE A 1 106 ? 9.871 -12.084 -13.715 1.00 80.25 106 ILE A N 1
ATOM 849 C CA . ILE A 1 106 ? 9.970 -11.109 -14.824 1.00 80.25 106 ILE A CA 1
ATOM 850 C C . ILE A 1 106 ? 10.776 -11.685 -15.996 1.00 80.25 106 ILE A C 1
ATOM 852 O O . ILE A 1 106 ? 10.327 -11.682 -17.137 1.00 80.25 106 ILE A O 1
ATOM 856 N N . LEU A 1 107 ? 11.939 -12.277 -15.703 1.00 77.50 107 LEU A N 1
ATOM 857 C CA . LEU A 1 107 ? 12.796 -12.922 -16.710 1.00 77.50 107 LEU A CA 1
ATOM 858 C C . LEU A 1 107 ? 12.163 -14.173 -17.339 1.00 77.50 107 LEU A C 1
ATOM 860 O O . LEU A 1 107 ? 12.641 -14.661 -18.357 1.00 77.50 107 LEU A O 1
ATOM 864 N N . LYS A 1 108 ? 11.093 -14.696 -16.731 1.00 83.12 108 LYS A N 1
ATOM 865 C CA . LYS A 1 108 ? 10.286 -15.809 -17.244 1.00 83.12 108 LYS A CA 1
ATOM 866 C C . LYS A 1 108 ? 8.986 -15.325 -17.899 1.00 83.12 108 LYS A C 1
ATOM 868 O O . LYS A 1 108 ? 8.112 -16.139 -18.172 1.00 83.12 108 LYS A O 1
ATOM 873 N N . GLY A 1 109 ? 8.841 -14.017 -18.127 1.00 79.62 109 GLY A N 1
ATOM 874 C CA . GLY A 1 109 ? 7.671 -13.425 -18.771 1.00 79.62 109 GLY A CA 1
ATOM 875 C C . GLY A 1 109 ? 6.449 -13.264 -17.868 1.00 79.62 109 GLY A C 1
ATOM 876 O O . GLY A 1 109 ? 5.369 -12.969 -18.375 1.00 79.62 109 GLY A O 1
ATOM 877 N N . ASN A 1 110 ? 6.578 -13.431 -16.546 1.00 83.00 110 ASN A N 1
ATOM 878 C CA . ASN A 1 110 ? 5.528 -12.960 -15.650 1.00 83.00 110 ASN A CA 1
ATOM 879 C C . ASN A 1 110 ? 5.513 -11.436 -15.733 1.00 83.00 110 ASN A C 1
ATOM 881 O O . ASN A 1 110 ? 6.541 -10.832 -15.458 1.00 83.00 110 ASN A O 1
ATOM 885 N N . MET A 1 111 ? 4.388 -10.854 -16.140 1.00 83.94 111 MET A N 1
ATOM 886 C CA . MET A 1 111 ? 4.210 -9.407 -16.288 1.00 83.94 111 MET A CA 1
ATOM 887 C C . MET A 1 111 ? 3.015 -8.875 -15.496 1.00 83.94 111 MET A C 1
ATOM 889 O O . MET A 1 111 ? 2.710 -7.690 -15.589 1.00 83.94 111 MET A O 1
ATOM 893 N N . TYR A 1 112 ? 2.326 -9.739 -14.747 1.00 86.38 112 TYR A N 1
ATOM 894 C CA . TYR A 1 112 ? 1.061 -9.427 -14.094 1.00 86.38 112 TYR A CA 1
ATOM 895 C C . TYR A 1 112 ? 1.204 -9.558 -12.585 1.00 86.38 112 TYR A C 1
ATOM 897 O O . TYR A 1 112 ? 1.317 -10.656 -12.044 1.00 86.38 112 TYR A O 1
ATOM 905 N N . TRP A 1 113 ? 1.141 -8.423 -11.899 1.00 88.44 113 TRP A N 1
ATOM 906 C CA . TRP A 1 113 ? 1.185 -8.347 -10.441 1.00 88.44 113 TRP A CA 1
ATOM 907 C C . TRP A 1 113 ? 0.015 -7.528 -9.969 1.00 88.44 113 TRP A C 1
ATOM 909 O O . TRP A 1 113 ? 0.124 -6.380 -9.554 1.00 88.44 113 TRP A O 1
ATOM 919 N N . THR A 1 114 ? -1.148 -8.142 -10.100 1.00 91.31 114 THR A N 1
ATOM 920 C CA . THR A 1 114 ? -2.433 -7.505 -9.850 1.00 91.31 114 THR A CA 1
ATOM 921 C C . THR A 1 114 ? -2.723 -7.327 -8.366 1.00 91.31 114 THR A C 1
ATOM 923 O O . THR A 1 114 ? -3.628 -6.580 -8.035 1.00 91.31 114 THR A O 1
ATOM 926 N N . GLY A 1 115 ? -1.990 -7.975 -7.459 1.00 91.38 115 GLY A N 1
ATOM 927 C CA . GLY A 1 115 ? -2.389 -8.014 -6.049 1.00 91.38 115 GLY A CA 1
ATOM 928 C C . GLY A 1 115 ? -3.690 -8.802 -5.852 1.00 91.38 115 GLY A C 1
ATOM 929 O O . GLY A 1 115 ? -4.087 -9.575 -6.729 1.00 91.38 115 GLY A O 1
ATOM 930 N N . ASN A 1 116 ? -4.339 -8.608 -4.705 1.00 95.12 116 ASN A N 1
ATOM 931 C CA . ASN A 1 116 ? -5.552 -9.316 -4.307 1.00 95.12 116 ASN A CA 1
ATOM 932 C C . ASN A 1 116 ? -6.774 -8.386 -4.394 1.00 95.12 116 ASN A C 1
ATOM 934 O O . ASN A 1 116 ? -6.938 -7.469 -3.590 1.00 95.12 116 ASN A O 1
ATOM 938 N N . TYR A 1 117 ? -7.624 -8.615 -5.396 1.00 95.19 117 TYR A N 1
ATOM 939 C CA . TYR A 1 117 ? -8.805 -7.787 -5.648 1.00 95.19 117 TYR A CA 1
ATOM 940 C C . TYR A 1 117 ? -9.833 -7.884 -4.515 1.00 95.19 117 TYR A C 1
ATOM 942 O O . TYR A 1 117 ? -10.260 -6.852 -3.997 1.00 95.19 117 TYR A O 1
ATOM 950 N N . ASP A 1 118 ? -10.190 -9.104 -4.108 1.00 95.25 118 ASP A N 1
ATOM 951 C CA . ASP A 1 118 ? -11.234 -9.340 -3.106 1.00 95.25 118 ASP A CA 1
ATOM 952 C C . ASP A 1 118 ? -10.822 -8.768 -1.752 1.00 95.25 118 ASP A C 1
ATOM 954 O O . ASP A 1 118 ? -11.585 -8.045 -1.110 1.00 95.25 118 ASP A O 1
ATOM 958 N N . GLU A 1 119 ? -9.569 -9.005 -1.363 1.00 94.00 119 GLU A N 1
ATOM 959 C CA . GLU A 1 119 ? -9.005 -8.413 -0.156 1.00 94.00 119 GLU A CA 1
ATOM 960 C C . GLU A 1 119 ? -8.927 -6.893 -0.255 1.00 94.00 119 GLU A C 1
ATOM 962 O O . GLU A 1 119 ? -9.149 -6.213 0.739 1.00 94.00 119 GLU A O 1
ATOM 967 N N . CYS A 1 120 ? -8.679 -6.315 -1.431 1.00 96.12 120 CYS A N 1
ATOM 968 C CA . CYS A 1 120 ? -8.684 -4.866 -1.558 1.00 96.12 120 CYS A CA 1
ATOM 969 C C . CYS A 1 120 ? -10.056 -4.283 -1.212 1.00 96.12 120 CYS A C 1
ATOM 971 O O . CYS A 1 120 ? -10.124 -3.391 -0.368 1.00 96.12 120 CYS A O 1
ATOM 973 N N . ILE A 1 121 ? -11.138 -4.792 -1.808 1.00 95.50 121 ILE A N 1
ATOM 974 C CA . ILE A 1 121 ? -12.468 -4.168 -1.724 1.00 95.50 121 ILE A CA 1
ATOM 975 C C . ILE A 1 121 ? -13.270 -4.559 -0.475 1.00 95.50 121 ILE A C 1
ATOM 977 O O . ILE A 1 121 ? -14.155 -3.811 -0.063 1.00 95.50 121 ILE A O 1
ATOM 981 N N . GLN A 1 122 ? -12.984 -5.708 0.144 1.00 93.62 122 GLN A N 1
ATOM 982 C CA . GLN A 1 122 ? -13.744 -6.191 1.300 1.00 93.62 122 GLN A CA 1
ATOM 983 C C . GLN A 1 122 ? -13.112 -5.732 2.617 1.00 93.62 122 GLN A C 1
ATOM 985 O O . GLN A 1 122 ? -11.907 -5.891 2.786 1.00 93.62 122 GLN A O 1
ATOM 990 N N . PRO A 1 123 ? -13.865 -5.184 3.584 1.00 88.94 123 PRO A N 1
ATOM 991 C CA . PRO A 1 123 ? -13.325 -4.889 4.910 1.00 88.94 123 PRO A CA 1
ATOM 992 C C . PRO A 1 123 ? -12.910 -6.177 5.640 1.00 88.94 123 PRO A C 1
ATOM 994 O O . PRO A 1 123 ? -13.424 -7.261 5.365 1.00 88.94 123 PRO A O 1
ATOM 997 N N . ILE A 1 124 ? -11.991 -6.066 6.602 1.00 88.19 124 ILE A N 1
ATOM 998 C CA . ILE A 1 124 ? -11.534 -7.228 7.380 1.00 88.19 124 ILE A CA 1
ATOM 999 C C . ILE A 1 124 ? -12.674 -7.700 8.280 1.00 88.19 124 ILE A C 1
ATOM 1001 O O . ILE A 1 124 ? -13.166 -6.932 9.106 1.00 88.19 124 ILE A O 1
ATOM 1005 N N . TYR A 1 125 ? -13.063 -8.966 8.165 1.00 87.62 125 TYR A N 1
ATOM 1006 C CA . TYR A 1 125 ? -14.021 -9.582 9.076 1.00 87.62 125 TYR A CA 1
ATOM 1007 C C . TYR A 1 125 ? -13.310 -10.146 10.309 1.00 87.62 125 TYR A C 1
ATOM 1009 O O . TYR A 1 125 ? -12.368 -10.930 10.195 1.00 87.62 125 TYR A O 1
ATOM 1017 N N . ASN A 1 126 ? -13.776 -9.762 11.494 1.00 83.94 126 ASN A N 1
ATOM 1018 C CA . ASN A 1 126 ? -13.344 -10.311 12.766 1.00 83.94 126 ASN A CA 1
ATOM 1019 C C . ASN A 1 126 ? -14.402 -11.310 13.272 1.00 83.94 126 ASN A C 1
ATOM 1021 O O . ASN A 1 126 ? -15.461 -10.916 13.759 1.00 83.94 126 ASN A O 1
ATOM 1025 N N . PRO A 1 127 ? -14.138 -12.624 13.193 1.00 86.06 127 PRO A N 1
ATOM 1026 C CA . PRO A 1 127 ? -15.114 -13.622 13.614 1.00 86.06 127 PRO A CA 1
ATOM 1027 C C . PRO A 1 127 ? -15.234 -13.737 15.140 1.00 86.06 127 PRO A C 1
ATOM 1029 O O . PRO A 1 127 ? -16.237 -14.263 15.614 1.00 86.06 127 PRO A O 1
ATOM 1032 N N . ALA A 1 128 ? -14.274 -13.225 15.924 1.00 89.50 128 ALA A N 1
ATOM 1033 C CA . ALA A 1 128 ? -14.344 -13.282 17.387 1.00 89.50 128 ALA A CA 1
ATOM 1034 C C . ALA A 1 128 ? -15.480 -12.412 17.947 1.00 89.50 128 ALA A C 1
ATOM 1036 O O . ALA A 1 128 ? -16.105 -12.769 18.941 1.00 89.50 128 ALA A O 1
ATOM 1037 N N . ASN A 1 129 ? -15.756 -11.282 17.297 1.00 92.38 129 ASN A N 1
ATOM 1038 C CA . ASN A 1 129 ? -16.838 -10.365 17.654 1.00 92.38 129 ASN A CA 1
ATOM 1039 C C . ASN A 1 129 ? -17.912 -10.250 16.555 1.00 92.38 129 ASN A C 1
ATOM 1041 O O . ASN A 1 129 ? -18.791 -9.399 16.665 1.00 92.38 129 ASN A O 1
ATOM 1045 N N . GLN A 1 130 ? -17.839 -11.096 15.520 1.00 91.94 130 GLN A N 1
ATOM 1046 C CA . GLN A 1 130 ? -18.754 -11.136 14.372 1.00 91.94 130 GLN A CA 1
ATOM 1047 C C . GLN A 1 130 ? -18.971 -9.764 13.714 1.00 91.94 130 GLN A C 1
ATOM 1049 O O . GLN A 1 130 ? -20.084 -9.415 13.320 1.00 91.94 130 GLN A O 1
ATOM 1054 N N . SER A 1 131 ? -17.914 -8.958 13.613 1.00 91.06 131 SER A N 1
ATOM 1055 C CA . SER A 1 131 ? -17.999 -7.607 13.061 1.00 91.06 131 SER A CA 1
ATOM 1056 C C . SER A 1 131 ? -16.864 -7.312 12.093 1.00 91.06 131 SER A C 1
ATOM 1058 O O . SER A 1 131 ? -15.880 -8.044 12.005 1.00 91.06 131 SER A O 1
ATOM 1060 N N . PHE A 1 132 ? -17.007 -6.238 11.325 1.00 88.62 132 PHE A N 1
ATOM 1061 C CA . PHE A 1 132 ? -15.944 -5.763 10.452 1.00 88.62 132 PHE A CA 1
ATOM 1062 C C . PHE A 1 132 ? -15.030 -4.797 11.206 1.00 88.62 132 PHE A C 1
ATOM 1064 O O . PHE A 1 132 ? -15.494 -3.972 11.996 1.00 88.62 132 PHE A O 1
ATOM 1071 N N . VAL A 1 133 ? -13.725 -4.889 10.951 1.00 87.81 133 VAL A N 1
ATOM 1072 C CA . VAL A 1 133 ? -12.749 -3.907 11.426 1.00 87.81 133 VAL A CA 1
ATOM 1073 C C . VAL A 1 133 ? -13.127 -2.550 10.842 1.00 87.81 133 VAL A C 1
ATOM 1075 O O . VAL A 1 133 ? -13.272 -2.409 9.627 1.00 87.81 133 VAL A O 1
ATOM 1078 N N . SER A 1 134 ? -13.299 -1.562 11.722 1.00 87.94 134 SER A N 1
ATOM 1079 C CA . SER A 1 134 ? -13.577 -0.189 11.312 1.00 87.94 134 SER A CA 1
ATOM 1080 C C . SER A 1 134 ? -12.429 0.337 10.454 1.00 87.94 134 SER A C 1
ATOM 1082 O O . SER A 1 134 ? -11.261 0.174 10.808 1.00 87.94 134 SER A O 1
ATOM 1084 N N . GLN A 1 135 ? -12.772 0.971 9.337 1.00 90.44 135 GLN A N 1
ATOM 1085 C CA . GLN A 1 135 ? -11.827 1.620 8.438 1.00 90.44 135 GLN A CA 1
ATOM 1086 C C . GLN A 1 135 ? -12.334 3.033 8.119 1.00 90.44 135 GLN A C 1
ATOM 1088 O O . GLN A 1 135 ? -13.547 3.227 7.997 1.00 90.44 135 GLN A O 1
ATOM 1093 N N . PRO A 1 136 ? -11.438 4.025 7.992 1.00 93.44 136 PRO A N 1
ATOM 1094 C CA . PRO A 1 136 ? -11.829 5.424 7.805 1.00 93.44 136 PRO A CA 1
ATOM 1095 C C . PRO A 1 136 ? -12.468 5.698 6.437 1.00 93.44 136 PRO A C 1
ATOM 1097 O O . PRO A 1 136 ? -13.214 6.662 6.288 1.00 93.44 136 PRO A O 1
ATOM 1100 N N . PHE A 1 137 ? -12.203 4.848 5.446 1.00 95.38 137 PHE A N 1
ATOM 1101 C CA . PHE A 1 137 ? -12.749 4.950 4.098 1.00 95.38 137 PHE A CA 1
ATOM 1102 C C . PHE A 1 137 ? -12.832 3.575 3.436 1.00 95.38 137 PHE A C 1
ATOM 1104 O O . PHE A 1 137 ? -12.166 2.619 3.838 1.00 95.38 137 PHE A O 1
ATOM 1111 N N . ASN A 1 138 ? -13.639 3.494 2.381 1.00 95.75 138 ASN A N 1
ATOM 1112 C CA . ASN A 1 138 ? -13.641 2.346 1.485 1.00 95.75 138 ASN A CA 1
ATOM 1113 C C . ASN A 1 138 ? -12.500 2.443 0.474 1.00 95.75 138 ASN A C 1
ATOM 1115 O O . ASN A 1 138 ? -11.921 3.504 0.237 1.00 95.75 138 ASN A O 1
ATOM 1119 N N . THR A 1 139 ? -12.204 1.317 -0.147 1.00 96.19 139 THR A N 1
ATOM 1120 C CA . THR A 1 139 ? -11.073 1.129 -1.049 1.00 96.19 139 THR A CA 1
ATOM 1121 C C . THR A 1 139 ? -11.553 0.647 -2.406 1.00 96.19 139 THR A C 1
ATOM 1123 O O . THR A 1 139 ? -12.650 0.107 -2.552 1.00 96.19 139 THR A O 1
ATOM 1126 N N . GLN A 1 140 ? -10.715 0.842 -3.413 1.00 95.56 140 GLN A N 1
ATOM 1127 C CA . GLN A 1 140 ? -10.935 0.344 -4.760 1.00 95.56 140 GLN A CA 1
ATOM 1128 C C . GLN A 1 140 ? -9.637 -0.215 -5.336 1.00 95.56 140 GLN A C 1
ATOM 1130 O O . GLN A 1 140 ? -8.534 0.213 -4.981 1.00 95.56 140 GLN A O 1
ATOM 1135 N N . HIS A 1 141 ? -9.785 -1.169 -6.249 1.00 95.31 141 HIS A N 1
ATOM 1136 C CA . HIS A 1 141 ? -8.668 -1.781 -6.950 1.00 95.31 141 HIS A CA 1
ATOM 1137 C C . HIS A 1 141 ? -8.457 -1.107 -8.306 1.00 95.31 141 HIS A C 1
ATOM 1139 O O . HIS A 1 141 ? -9.362 -1.048 -9.138 1.00 95.31 141 HIS A O 1
ATOM 1145 N N . CYS A 1 142 ? -7.250 -0.599 -8.525 1.00 92.12 142 CYS A N 1
ATOM 1146 C CA . CYS A 1 142 ? -6.846 0.100 -9.734 1.00 92.12 142 CYS A CA 1
ATOM 1147 C C . CYS A 1 142 ? -5.776 -0.705 -10.466 1.00 92.12 142 CYS A C 1
ATOM 1149 O O . CYS A 1 142 ? -4.771 -1.084 -9.878 1.00 92.12 142 CYS A O 1
ATOM 1151 N N . THR A 1 143 ? -5.933 -0.908 -11.774 1.00 89.62 143 THR A N 1
ATOM 1152 C CA . THR A 1 143 ? -4.900 -1.558 -12.593 1.00 89.62 143 THR A CA 1
ATOM 1153 C C . THR A 1 143 ? -4.096 -0.517 -13.365 1.00 89.62 143 THR A C 1
ATOM 1155 O O . THR A 1 143 ? -4.633 0.235 -14.178 1.00 89.62 143 THR A O 1
ATOM 1158 N N . LEU A 1 144 ? -2.791 -0.492 -13.127 1.00 82.56 144 LEU A N 1
ATOM 1159 C CA . LEU A 1 144 ? -1.817 0.270 -13.886 1.00 82.56 144 LEU A CA 1
ATOM 1160 C C . LEU A 1 144 ? -1.295 -0.581 -15.037 1.00 82.56 144 LEU A C 1
ATOM 1162 O O . LEU A 1 144 ? -0.641 -1.604 -14.840 1.00 82.56 144 LEU A O 1
ATOM 1166 N N . THR A 1 145 ? -1.560 -0.118 -16.250 1.00 79.88 145 THR A N 1
ATOM 1167 C CA . THR A 1 145 ? -1.018 -0.693 -17.479 1.00 79.88 145 THR A CA 1
ATOM 1168 C C . THR A 1 145 ? -0.080 0.319 -18.131 1.00 79.88 145 THR A C 1
ATOM 1170 O O . THR A 1 145 ? -0.480 1.481 -18.274 1.00 79.88 145 THR A O 1
ATOM 1173 N N . PRO A 1 146 ? 1.123 -0.071 -18.586 1.00 66.94 146 PRO A N 1
ATOM 1174 C CA . PRO A 1 146 ? 2.005 0.828 -19.310 1.00 66.94 146 PRO A CA 1
ATOM 1175 C C . PRO A 1 146 ? 1.324 1.204 -20.620 1.00 66.94 146 PRO A C 1
ATOM 1177 O O . PRO A 1 146 ? 1.016 0.345 -21.445 1.00 66.94 146 PRO A O 1
ATOM 1180 N N . THR A 1 147 ? 1.057 2.488 -20.826 1.00 59.72 147 THR A N 1
ATOM 1181 C CA . THR A 1 147 ? 0.625 2.964 -22.137 1.00 59.72 147 THR A CA 1
ATOM 1182 C C . THR A 1 147 ? 1.827 2.897 -23.067 1.00 59.72 147 THR A C 1
ATOM 1184 O O . THR A 1 147 ? 2.851 3.510 -22.774 1.00 59.72 147 THR A O 1
ATOM 1187 N N . ALA A 1 148 ? 1.718 2.154 -24.169 1.00 53.06 148 ALA A N 1
ATOM 1188 C CA . ALA A 1 148 ? 2.771 2.040 -25.170 1.00 53.06 148 ALA A CA 1
ATOM 1189 C C . ALA A 1 148 ? 3.065 3.411 -25.806 1.00 53.06 148 ALA A C 1
ATOM 1191 O O . ALA A 1 148 ? 2.458 3.801 -26.805 1.00 53.06 148 ALA A O 1
ATOM 1192 N N . SER A 1 149 ? 4.004 4.165 -25.241 1.00 46.50 149 SER A N 1
ATOM 1193 C CA . SER A 1 149 ? 4.646 5.265 -25.947 1.00 46.50 149 SER A CA 1
ATOM 1194 C C . SER A 1 149 ? 5.511 4.645 -27.040 1.00 46.50 149 SER A C 1
ATOM 1196 O O . SER A 1 149 ? 6.406 3.845 -26.772 1.00 46.50 149 SER A O 1
ATOM 1198 N N . ARG A 1 150 ? 5.195 4.968 -28.300 1.00 46.97 150 ARG A N 1
ATOM 1199 C CA . ARG A 1 150 ? 5.957 4.591 -29.498 1.00 46.97 150 ARG A CA 1
ATOM 1200 C C . ARG A 1 150 ? 7.374 5.177 -29.439 1.00 46.97 150 ARG A C 1
ATOM 1202 O O . ARG A 1 150 ? 7.684 6.129 -30.144 1.00 46.97 150 ARG A O 1
ATOM 1209 N N . SER A 1 151 ? 8.240 4.583 -28.636 1.00 44.62 151 SER A N 1
ATOM 1210 C CA . SER A 1 151 ? 9.667 4.865 -28.617 1.00 44.62 151 SER A CA 1
ATOM 1211 C C . SER A 1 151 ? 10.369 3.563 -28.964 1.00 44.62 151 SER A C 1
ATOM 1213 O O . SER A 1 151 ? 10.438 2.634 -28.163 1.00 44.62 151 SER A O 1
ATOM 1215 N N . ARG A 1 152 ? 10.811 3.464 -30.223 1.00 52.16 152 ARG A N 1
ATOM 1216 C CA . ARG A 1 152 ? 11.660 2.369 -30.701 1.00 52.16 152 ARG A CA 1
ATOM 1217 C C . ARG A 1 152 ? 12.864 2.257 -29.760 1.00 52.16 152 ARG A C 1
ATOM 1219 O O . ARG A 1 152 ? 13.505 3.268 -29.500 1.00 52.16 152 ARG A O 1
ATOM 1226 N N . SER A 1 153 ? 13.182 1.032 -29.341 1.00 51.66 153 SER A N 1
ATOM 1227 C CA . SER A 1 153 ? 14.351 0.656 -28.526 1.00 51.66 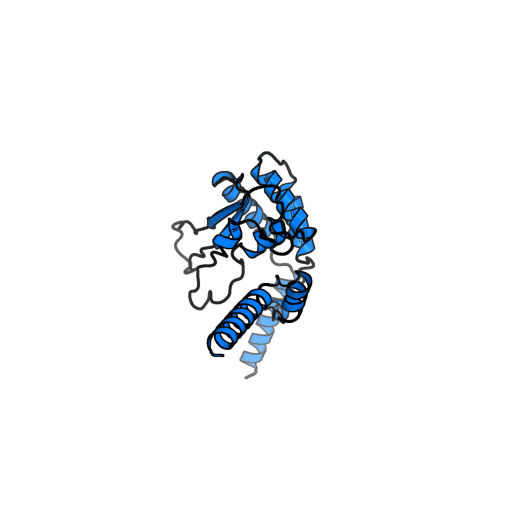153 SER A CA 1
ATOM 1228 C C . SER A 1 153 ? 14.124 0.560 -27.008 1.00 51.66 153 SER A C 1
ATOM 1230 O O . SER A 1 153 ? 14.649 1.329 -26.212 1.00 51.66 153 SER A O 1
ATOM 1232 N N . SER A 1 154 ? 13.347 -0.434 -26.584 1.00 44.50 154 SER A N 1
ATOM 1233 C CA . SER A 1 154 ? 13.827 -1.497 -25.684 1.00 44.50 154 SER A CA 1
ATOM 1234 C C . SER A 1 154 ? 12.709 -2.522 -25.491 1.00 44.50 154 SER A C 1
ATOM 1236 O O . SER A 1 154 ? 11.557 -2.183 -25.243 1.00 44.50 154 SER A O 1
ATOM 1238 N N . SER A 1 155 ? 13.050 -3.799 -25.644 1.00 47.16 155 SER A N 1
ATOM 1239 C CA . SER A 1 155 ? 12.199 -4.960 -25.367 1.00 47.16 155 SER A CA 1
ATOM 1240 C C . SER A 1 155 ? 11.993 -5.126 -23.849 1.00 47.16 155 SER A C 1
ATOM 1242 O O . SER A 1 155 ? 12.308 -6.167 -23.277 1.00 47.16 155 SER A O 1
ATOM 1244 N N . MET A 1 156 ? 11.536 -4.084 -23.154 1.00 49.56 156 MET A N 1
ATOM 1245 C CA . MET A 1 156 ? 11.121 -4.208 -21.761 1.00 49.56 156 MET A CA 1
ATOM 1246 C C . MET A 1 156 ? 9.632 -4.515 -21.746 1.00 49.56 156 MET A C 1
ATOM 1248 O O . MET A 1 156 ? 8.807 -3.735 -22.218 1.00 49.56 156 MET A O 1
ATOM 1252 N N . ALA A 1 157 ? 9.310 -5.708 -21.264 1.00 58.19 157 ALA A N 1
ATOM 1253 C CA . ALA A 1 157 ? 7.952 -6.193 -21.190 1.00 58.19 157 ALA A CA 1
ATOM 1254 C C . ALA A 1 157 ? 7.070 -5.233 -20.365 1.00 58.19 157 ALA A C 1
ATOM 1256 O O . ALA A 1 157 ? 7.502 -4.656 -19.364 1.00 58.19 157 ALA A O 1
ATOM 1257 N N . SER A 1 158 ? 5.829 -5.032 -20.807 1.00 66.25 158 SER A N 1
ATOM 1258 C CA . SER A 1 158 ? 4.886 -4.114 -20.166 1.00 66.25 158 SER A CA 1
ATOM 1259 C C . SER A 1 158 ? 4.356 -4.705 -18.855 1.00 66.25 158 SER A C 1
ATOM 1261 O O . SER A 1 158 ? 3.561 -5.637 -18.873 1.00 66.25 158 S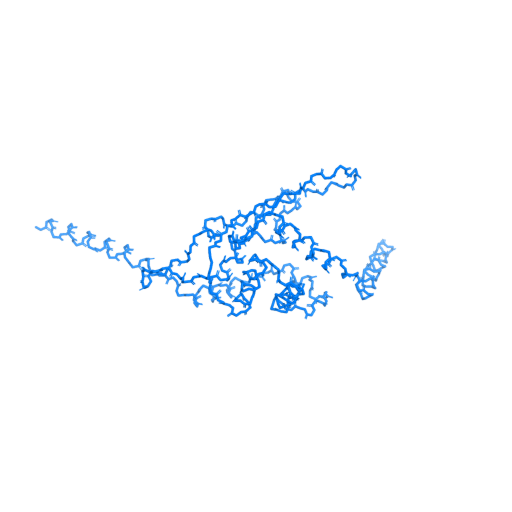ER A O 1
ATOM 1263 N N . LEU A 1 159 ? 4.813 -4.166 -17.722 1.00 75.88 159 LEU A N 1
ATOM 1264 C CA . LEU A 1 159 ? 4.419 -4.569 -16.370 1.00 75.88 159 LEU A CA 1
ATOM 1265 C C . LEU A 1 159 ? 3.012 -4.071 -16.018 1.00 75.88 159 LEU A C 1
ATOM 1267 O O . LEU A 1 159 ? 2.787 -2.867 -15.955 1.00 75.88 159 LEU A O 1
ATOM 1271 N N . VAL A 1 160 ? 2.085 -4.989 -15.757 1.00 84.81 160 VAL A N 1
ATOM 1272 C CA . VAL A 1 160 ? 0.741 -4.706 -15.244 1.00 84.81 160 VAL A CA 1
ATOM 1273 C C . VAL A 1 160 ? 0.764 -4.808 -13.721 1.00 84.81 160 VAL A C 1
ATOM 1275 O O . VAL A 1 160 ? 1.056 -5.872 -13.174 1.00 84.81 160 VAL A O 1
ATOM 1278 N N . LEU A 1 161 ? 0.443 -3.711 -13.035 1.00 86.50 161 LEU A N 1
ATOM 1279 C CA . LEU A 1 161 ? 0.442 -3.625 -11.572 1.00 86.50 161 LEU A CA 1
ATOM 1280 C C . LEU A 1 161 ? -0.959 -3.291 -11.066 1.00 86.50 161 LEU A C 1
ATOM 1282 O O . LEU A 1 161 ? -1.551 -2.316 -11.512 1.00 86.50 161 LEU A O 1
ATOM 1286 N N . GLY A 1 162 ? -1.488 -4.062 -10.123 1.00 91.50 162 GLY A N 1
ATOM 1287 C CA . GLY A 1 162 ? -2.706 -3.688 -9.407 1.00 91.50 162 GLY A CA 1
ATOM 1288 C C . GLY A 1 162 ? -2.372 -2.929 -8.129 1.00 91.50 162 GLY A C 1
ATOM 1289 O O . GLY A 1 162 ? -1.435 -3.289 -7.428 1.00 91.50 162 GLY A O 1
ATOM 1290 N N . LEU A 1 163 ? -3.120 -1.879 -7.821 1.00 92.00 163 LEU A N 1
ATOM 1291 C CA . LEU A 1 163 ? -2.973 -1.066 -6.620 1.00 92.00 163 LEU A CA 1
ATOM 1292 C C . LEU A 1 163 ? -4.298 -1.018 -5.872 1.00 92.00 163 LEU A C 1
ATOM 1294 O O . LEU A 1 163 ? -5.332 -0.731 -6.473 1.00 92.00 163 LEU A O 1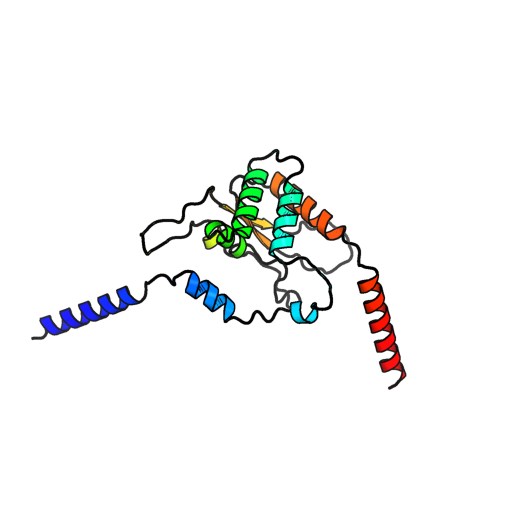
ATOM 1298 N N . CYS A 1 164 ? -4.252 -1.237 -4.563 1.00 95.38 164 CYS A N 1
ATOM 1299 C CA . CYS A 1 164 ? -5.373 -0.952 -3.686 1.00 95.38 164 CYS A CA 1
ATOM 1300 C C . CYS A 1 164 ? -5.236 0.473 -3.149 1.00 95.38 164 CYS A C 1
ATOM 1302 O O . CYS A 1 164 ? -4.225 0.816 -2.538 1.00 95.38 164 CYS A O 1
ATOM 1304 N N . VAL A 1 165 ? -6.233 1.315 -3.408 1.00 94.12 165 VAL A N 1
ATOM 1305 C CA . VAL A 1 165 ? -6.204 2.741 -3.051 1.00 94.12 165 VAL A CA 1
ATOM 1306 C C . VAL A 1 165 ? -7.520 3.167 -2.400 1.00 94.12 165 VAL A C 1
ATOM 1308 O O . VAL A 1 165 ? -8.531 2.480 -2.577 1.00 94.12 165 VAL A O 1
ATOM 1311 N N . PRO A 1 166 ? -7.550 4.292 -1.664 1.00 95.38 166 PRO A N 1
ATOM 1312 C CA . PRO A 1 166 ? -8.800 4.870 -1.181 1.00 95.38 166 PRO A CA 1
ATOM 1313 C C . PRO A 1 166 ? -9.787 5.138 -2.324 1.00 95.38 166 PRO A C 1
ATOM 1315 O O . PRO A 1 166 ? -9.395 5.520 -3.429 1.00 95.38 166 PRO A O 1
ATOM 1318 N N . ILE A 1 167 ? -11.082 4.970 -2.057 1.00 95.44 167 ILE A N 1
ATOM 1319 C CA . ILE A 1 167 ? -12.151 5.195 -3.044 1.00 95.44 167 ILE A CA 1
ATOM 1320 C C . ILE A 1 167 ? -12.262 6.664 -3.483 1.00 95.44 167 ILE A C 1
ATOM 1322 O O . ILE A 1 167 ? -12.793 6.959 -4.548 1.00 95.44 167 ILE A O 1
ATOM 1326 N N . SER A 1 168 ? -11.738 7.590 -2.679 1.00 94.44 168 SER A N 1
ATOM 1327 C CA . SER A 1 168 ? -11.664 9.020 -2.988 1.00 94.44 168 SER A CA 1
ATOM 1328 C C . SER A 1 168 ? -10.665 9.358 -4.100 1.00 94.44 168 SER A C 1
ATOM 1330 O O . SER A 1 168 ? -10.666 10.480 -4.610 1.00 94.44 168 SER A O 1
ATOM 1332 N N . CYS A 1 169 ? -9.811 8.409 -4.490 1.00 90.75 169 CYS A N 1
ATOM 1333 C CA . CYS A 1 169 ? -8.835 8.592 -5.550 1.00 90.75 169 CYS A CA 1
ATOM 1334 C C . CYS A 1 169 ? -9.442 8.403 -6.934 1.00 90.75 169 CYS A C 1
ATOM 1336 O O . CYS A 1 169 ? -9.913 7.328 -7.289 1.00 90.75 169 CYS A O 1
ATOM 1338 N N . ASP A 1 170 ? -9.362 9.437 -7.764 1.00 89.38 170 ASP A N 1
ATOM 1339 C CA . ASP A 1 170 ? -9.708 9.341 -9.173 1.00 89.38 170 ASP A CA 1
ATOM 1340 C C . ASP A 1 170 ? -8.475 9.004 -10.026 1.00 89.38 170 ASP A C 1
ATOM 1342 O O . ASP A 1 170 ? -7.321 9.057 -9.587 1.00 89.38 170 ASP A O 1
ATOM 1346 N N . ARG A 1 171 ? -8.714 8.654 -11.292 1.00 85.25 171 ARG A N 1
ATOM 1347 C CA . ARG A 1 171 ? -7.639 8.274 -12.216 1.00 85.25 171 ARG A CA 1
ATOM 1348 C C . ARG A 1 171 ? -6.611 9.394 -12.400 1.00 85.25 171 ARG A C 1
ATOM 1350 O O . ARG A 1 171 ? -5.427 9.097 -12.531 1.00 85.25 171 ARG A O 1
ATOM 1357 N N . GLN A 1 172 ? -7.047 10.652 -12.465 1.00 80.69 172 GLN A N 1
ATOM 1358 C CA . GLN A 1 172 ? -6.164 11.772 -12.794 1.00 80.69 172 GLN A CA 1
ATOM 1359 C C . GLN A 1 172 ? -5.224 12.089 -11.630 1.00 80.69 172 GLN A C 1
ATOM 1361 O O . GLN A 1 172 ? -4.011 12.164 -11.836 1.00 80.69 172 GLN A O 1
ATOM 1366 N N . THR A 1 173 ? -5.770 12.182 -10.415 1.00 79.44 173 THR A N 1
ATOM 1367 C CA . THR A 1 173 ? -4.990 12.406 -9.191 1.00 79.44 173 THR A CA 1
ATOM 1368 C C . THR A 1 173 ? -4.059 11.234 -8.915 1.00 79.44 173 THR A C 1
ATOM 1370 O O . THR A 1 173 ? -2.892 11.428 -8.592 1.00 79.44 173 THR A O 1
ATOM 1373 N N . LEU A 1 174 ? -4.519 9.996 -9.111 1.00 82.19 174 LEU A N 1
ATOM 1374 C CA . LEU A 1 174 ? -3.672 8.829 -8.874 1.00 82.19 174 LEU A CA 1
ATOM 1375 C C . LEU A 1 174 ? -2.475 8.779 -9.839 1.00 82.19 174 LEU A C 1
ATOM 1377 O O . LEU A 1 174 ? -1.349 8.497 -9.427 1.00 82.19 174 LEU A O 1
ATOM 1381 N N . VAL A 1 175 ? -2.692 9.087 -11.121 1.00 81.19 175 VAL A N 1
ATOM 1382 C CA . VAL A 1 175 ? -1.620 9.122 -12.129 1.00 81.19 175 VAL A CA 1
ATOM 1383 C C . VAL A 1 175 ? -0.610 10.233 -11.833 1.00 81.19 175 VAL A C 1
ATOM 1385 O O . VAL A 1 175 ? 0.596 9.988 -11.919 1.00 81.19 175 VAL A O 1
ATOM 1388 N N . SER A 1 176 ? -1.062 11.435 -11.461 1.00 78.44 176 SER A N 1
ATOM 1389 C CA . SER A 1 176 ? -0.157 12.540 -11.110 1.00 78.44 176 SER A CA 1
ATOM 1390 C C . SER A 1 176 ? 0.675 12.216 -9.866 1.00 78.44 176 SER A C 1
ATOM 1392 O O . SER A 1 176 ? 1.879 12.502 -9.828 1.00 78.44 176 SER A O 1
ATOM 1394 N N . LEU A 1 177 ? 0.066 11.535 -8.892 1.00 76.56 177 LEU A N 1
ATOM 1395 C CA . LEU A 1 177 ? 0.730 11.084 -7.681 1.00 76.56 177 LEU A CA 1
ATOM 1396 C C . LEU A 1 177 ? 1.835 10.074 -7.981 1.00 76.56 177 LEU A C 1
ATOM 1398 O O . LEU A 1 177 ? 2.984 10.268 -7.583 1.00 76.56 177 LEU A O 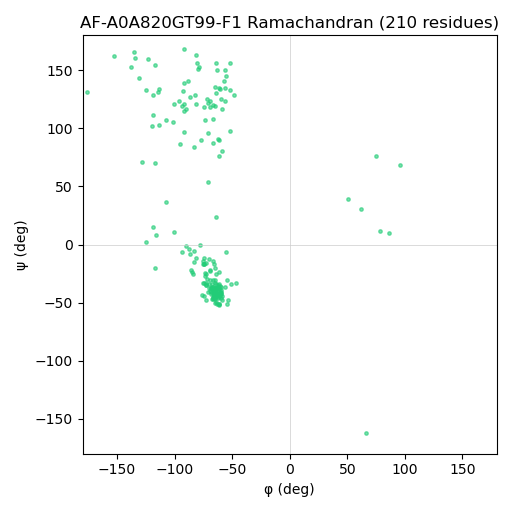1
ATOM 1402 N N . ILE A 1 178 ? 1.511 9.030 -8.746 1.00 77.44 178 ILE A N 1
ATOM 1403 C CA . ILE A 1 178 ? 2.473 8.003 -9.154 1.00 77.44 178 ILE A CA 1
ATOM 1404 C C . ILE A 1 178 ? 3.624 8.637 -9.938 1.00 77.44 178 ILE A C 1
ATOM 1406 O O . ILE A 1 178 ? 4.787 8.353 -9.655 1.00 77.44 178 ILE A O 1
ATOM 1410 N N . HIS A 1 179 ? 3.335 9.542 -10.876 1.00 76.81 179 HIS A N 1
ATOM 1411 C CA . HIS A 1 179 ? 4.376 10.251 -11.621 1.00 76.81 179 HIS A CA 1
ATOM 1412 C C . HIS A 1 179 ? 5.305 11.058 -10.714 1.00 76.81 179 HIS A C 1
ATOM 1414 O O . HIS A 1 179 ? 6.522 11.040 -10.910 1.00 76.81 179 HIS A O 1
ATOM 1420 N N . THR A 1 180 ? 4.752 11.751 -9.720 1.00 73.00 180 THR A N 1
ATOM 1421 C CA . THR A 1 180 ? 5.530 12.548 -8.766 1.00 73.00 180 THR A CA 1
ATOM 1422 C C . THR A 1 180 ? 6.428 11.659 -7.911 1.00 73.00 180 THR A C 1
ATOM 1424 O O . THR A 1 180 ? 7.624 11.932 -7.786 1.00 73.00 180 THR A O 1
ATOM 1427 N N . LEU A 1 181 ? 5.890 10.551 -7.395 1.00 68.56 181 LEU A N 1
ATOM 1428 C CA . LEU A 1 181 ? 6.652 9.573 -6.621 1.00 68.56 181 LEU A CA 1
ATOM 1429 C C . LEU A 1 181 ? 7.777 8.955 -7.459 1.00 68.56 181 LEU A C 1
ATOM 1431 O O . LEU A 1 181 ? 8.938 9.009 -7.054 1.00 68.56 181 LEU A O 1
ATOM 1435 N N . LEU A 1 182 ? 7.476 8.453 -8.661 1.00 67.75 182 LEU A N 1
ATOM 1436 C CA . LEU A 1 182 ? 8.470 7.863 -9.566 1.00 67.75 182 LEU A CA 1
ATOM 1437 C C . LEU A 1 182 ? 9.566 8.861 -9.956 1.00 67.75 182 LEU A C 1
ATOM 1439 O O . LEU A 1 182 ? 10.745 8.511 -9.963 1.00 67.75 182 LEU A O 1
ATOM 1443 N N . LYS A 1 183 ? 9.207 10.120 -10.233 1.00 66.50 183 LYS A N 1
ATOM 1444 C CA . LYS A 1 183 ? 10.178 11.184 -10.525 1.00 66.50 183 LYS A CA 1
ATOM 1445 C C . LYS A 1 183 ? 11.118 11.434 -9.345 1.00 66.50 183 LYS A C 1
ATOM 1447 O O . LYS A 1 183 ? 12.300 11.691 -9.559 1.00 66.50 183 LYS A O 1
ATOM 1452 N N . ASN A 1 184 ? 10.615 11.347 -8.117 1.00 61.78 184 ASN A N 1
ATOM 1453 C CA . ASN A 1 184 ? 11.424 11.521 -6.913 1.00 61.78 184 ASN A CA 1
ATOM 1454 C C . ASN A 1 184 ? 12.320 10.308 -6.629 1.00 61.78 184 ASN A C 1
ATOM 1456 O O . ASN A 1 184 ? 13.453 10.498 -6.194 1.00 61.78 184 ASN A O 1
ATOM 1460 N N . PHE A 1 185 ? 11.879 9.088 -6.955 1.00 56.81 185 PHE A N 1
ATOM 1461 C CA . PHE A 1 185 ? 12.746 7.904 -6.925 1.00 56.81 185 PHE A CA 1
ATOM 1462 C C . PHE A 1 185 ? 13.875 7.995 -7.959 1.00 56.81 185 PHE A C 1
ATOM 1464 O O . PHE A 1 185 ? 15.027 7.730 -7.631 1.00 56.81 185 PHE A O 1
ATOM 1471 N N . ASN A 1 186 ? 13.573 8.450 -9.178 1.00 54.06 186 ASN A N 1
ATOM 1472 C CA . ASN A 1 186 ? 14.552 8.545 -10.266 1.00 54.06 186 ASN A CA 1
ATOM 1473 C C . ASN A 1 186 ? 15.573 9.689 -10.077 1.00 54.06 186 ASN A C 1
ATOM 1475 O O . ASN A 1 186 ? 16.614 9.723 -10.724 1.00 54.06 186 ASN A O 1
ATOM 1479 N N . LYS A 1 187 ? 15.297 10.640 -9.174 1.00 51.22 187 LYS A N 1
ATOM 1480 C CA . LYS A 1 187 ? 16.233 11.716 -8.809 1.00 51.22 187 LYS A CA 1
ATOM 1481 C C . LYS A 1 187 ? 17.385 11.258 -7.914 1.00 51.22 187 LYS A C 1
ATOM 1483 O O . LYS A 1 187 ? 18.336 12.021 -7.743 1.00 51.22 187 LYS A O 1
ATOM 1488 N N . LYS A 1 188 ? 17.341 10.046 -7.353 1.00 52.19 188 LYS A N 1
ATOM 1489 C CA . LYS A 1 188 ? 18.519 9.463 -6.707 1.00 52.19 188 LYS A CA 1
ATOM 1490 C C . LYS A 1 188 ? 19.462 8.943 -7.791 1.00 52.19 188 LYS A C 1
ATOM 1492 O O . LYS A 1 188 ? 19.355 7.805 -8.231 1.00 52.19 188 LYS A O 1
ATOM 1497 N N . GLY A 1 189 ? 20.365 9.815 -8.237 1.00 52.28 189 GLY A N 1
ATOM 1498 C CA . GLY A 1 189 ? 21.505 9.423 -9.060 1.00 52.28 189 GLY A CA 1
ATOM 1499 C C . GLY A 1 189 ? 22.341 8.348 -8.361 1.00 52.28 189 GLY A C 1
ATOM 1500 O O . GLY A 1 189 ? 22.387 8.286 -7.130 1.00 52.28 189 GLY A O 1
ATOM 1501 N N . LEU A 1 190 ? 22.978 7.491 -9.159 1.00 55.25 190 LEU A N 1
ATOM 1502 C CA . LEU A 1 190 ? 23.858 6.433 -8.673 1.00 55.25 190 LEU A CA 1
ATOM 1503 C C . LEU A 1 190 ? 24.956 7.061 -7.802 1.00 55.25 190 LEU A C 1
ATOM 1505 O O . LEU A 1 190 ? 25.641 7.984 -8.243 1.00 55.25 190 LEU A O 1
ATOM 1509 N N . THR A 1 191 ? 25.082 6.617 -6.550 1.00 70.69 191 THR A N 1
ATOM 1510 C CA . THR A 1 191 ? 26.056 7.208 -5.625 1.00 70.69 191 THR A CA 1
ATOM 1511 C C . THR A 1 191 ? 27.472 6.975 -6.146 1.00 70.69 191 THR A C 1
ATOM 1513 O O . THR A 1 191 ? 27.754 5.961 -6.786 1.00 70.69 191 THR A O 1
ATOM 1516 N N . ASN A 1 192 ? 28.396 7.887 -5.836 1.00 73.06 192 ASN A N 1
ATOM 1517 C CA . ASN A 1 192 ? 29.807 7.727 -6.208 1.00 73.06 192 ASN A CA 1
ATOM 1518 C C . ASN A 1 192 ? 30.388 6.391 -5.703 1.00 73.06 192 ASN A C 1
ATOM 1520 O O . ASN A 1 192 ? 31.230 5.799 -6.371 1.00 73.06 192 ASN A O 1
ATOM 1524 N N . GLY A 1 193 ? 29.888 5.884 -4.566 1.00 70.88 193 GLY A N 1
ATOM 1525 C CA . GLY A 1 193 ? 30.227 4.558 -4.046 1.00 70.88 193 GLY A CA 1
ATOM 1526 C C . GLY A 1 193 ? 29.750 3.418 -4.948 1.00 70.88 193 GLY A C 1
ATOM 1527 O O . GLY A 1 193 ? 30.546 2.547 -5.284 1.00 70.88 193 GLY A O 1
ATOM 1528 N N . ALA A 1 194 ? 28.496 3.454 -5.412 1.00 66.62 194 ALA A N 1
ATOM 1529 C CA . ALA A 1 194 ? 27.957 2.455 -6.339 1.00 66.62 194 ALA A CA 1
ATOM 1530 C C . ALA A 1 194 ? 28.658 2.481 -7.713 1.00 66.62 194 ALA A C 1
ATOM 1532 O O . ALA A 1 194 ? 28.842 1.442 -8.341 1.00 66.62 194 ALA A O 1
ATOM 1533 N N . ILE A 1 195 ? 29.100 3.655 -8.175 1.00 76.38 195 ILE A N 1
ATOM 1534 C CA . ILE A 1 195 ? 29.915 3.774 -9.394 1.00 76.38 195 ILE A CA 1
ATOM 1535 C C . ILE A 1 195 ? 31.293 3.136 -9.175 1.00 76.38 195 ILE A C 1
ATOM 1537 O O . ILE A 1 195 ? 31.744 2.347 -10.004 1.00 76.38 195 ILE A O 1
ATOM 1541 N N . ALA A 1 196 ? 31.951 3.436 -8.052 1.00 79.44 196 ALA A N 1
ATOM 1542 C CA . ALA A 1 196 ? 33.265 2.885 -7.734 1.00 79.44 196 ALA A CA 1
ATOM 1543 C C . ALA A 1 196 ? 33.238 1.353 -7.616 1.00 79.44 196 ALA A C 1
ATOM 1545 O O . ALA A 1 196 ? 34.114 0.689 -8.168 1.00 79.44 196 ALA A O 1
ATOM 1546 N N . THR A 1 197 ? 32.221 0.775 -6.970 1.00 80.19 197 THR A N 1
ATOM 1547 C CA . THR A 1 197 ? 32.097 -0.685 -6.838 1.00 80.19 197 THR A CA 1
ATOM 1548 C C . THR A 1 197 ? 31.866 -1.370 -8.180 1.00 80.19 197 THR A C 1
ATOM 1550 O O . THR A 1 197 ? 32.523 -2.369 -8.460 1.00 80.19 197 THR A O 1
ATOM 1553 N N . ILE A 1 198 ? 31.017 -0.819 -9.054 1.00 80.44 198 ILE A N 1
ATOM 1554 C CA . ILE A 1 198 ? 30.808 -1.359 -10.408 1.00 80.44 198 ILE A CA 1
ATOM 1555 C C . ILE A 1 198 ? 32.109 -1.329 -11.219 1.00 80.44 198 ILE A C 1
ATOM 1557 O O . ILE A 1 198 ? 32.436 -2.309 -11.892 1.00 80.44 198 ILE A O 1
ATOM 1561 N N . VAL A 1 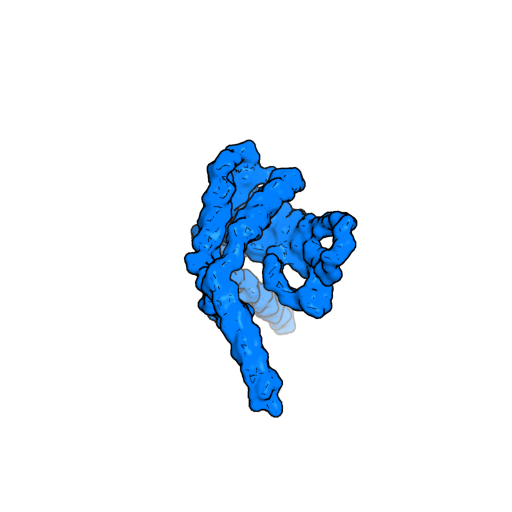199 ? 32.876 -0.238 -11.138 1.00 88.62 199 VAL A N 1
ATOM 1562 C CA . VAL A 1 199 ? 34.169 -0.114 -11.831 1.00 88.62 199 VAL A CA 1
ATOM 1563 C C . VAL A 1 199 ? 35.179 -1.128 -11.293 1.00 88.62 199 VAL A C 1
ATOM 1565 O O . VAL A 1 199 ? 35.818 -1.823 -12.080 1.00 88.62 199 VAL A O 1
ATOM 1568 N N . ILE A 1 200 ? 35.288 -1.271 -9.969 1.00 92.12 200 ILE A N 1
ATOM 1569 C CA . ILE A 1 200 ? 36.202 -2.229 -9.332 1.00 92.12 200 ILE A CA 1
ATOM 1570 C C . ILE A 1 200 ? 35.837 -3.669 -9.711 1.00 92.12 200 ILE A C 1
ATOM 1572 O O . ILE A 1 200 ? 36.712 -4.430 -10.114 1.00 92.12 200 ILE A O 1
ATOM 1576 N N . LEU A 1 201 ? 34.555 -4.039 -9.651 1.00 86.44 201 LEU A N 1
ATOM 1577 C CA . LEU A 1 201 ? 34.092 -5.376 -10.039 1.00 86.44 201 LEU A CA 1
ATOM 1578 C C . LEU A 1 201 ? 34.332 -5.658 -11.527 1.00 86.44 201 LEU A C 1
ATOM 1580 O O . LEU A 1 201 ? 34.739 -6.763 -11.883 1.00 86.44 201 LEU A O 1
ATOM 1584 N N . SER A 1 202 ? 34.148 -4.654 -12.388 1.00 87.69 202 SER A N 1
ATOM 1585 C CA . SER A 1 202 ? 34.429 -4.772 -13.823 1.00 87.69 202 SER A CA 1
ATOM 1586 C C . SER A 1 202 ? 35.923 -4.981 -14.096 1.00 87.69 202 SER A C 1
ATOM 1588 O O . SER A 1 202 ? 36.283 -5.823 -14.914 1.00 87.69 202 SER A O 1
ATOM 1590 N N . LEU A 1 203 ? 36.800 -4.263 -13.384 1.00 93.00 203 LEU A N 1
ATOM 1591 C CA . LEU A 1 203 ? 38.255 -4.415 -13.493 1.00 93.00 203 LEU A CA 1
ATOM 1592 C C . LEU A 1 203 ? 38.739 -5.765 -12.953 1.00 93.00 203 LEU A C 1
ATOM 1594 O O . LEU A 1 203 ? 39.561 -6.414 -13.593 1.00 93.00 203 LEU A O 1
ATOM 1598 N N . LEU A 1 204 ? 38.211 -6.215 -11.811 1.00 89.81 204 LEU A N 1
ATOM 1599 C CA . LEU A 1 204 ? 38.535 -7.526 -11.243 1.00 89.81 204 LEU A CA 1
ATOM 1600 C C . LEU A 1 204 ? 38.082 -8.664 -12.165 1.00 89.81 204 LEU A C 1
ATOM 1602 O O . LEU A 1 204 ? 38.845 -9.600 -12.387 1.00 89.81 204 LEU A O 1
ATOM 1606 N N . GLY A 1 205 ? 36.892 -8.561 -12.766 1.00 88.00 205 GLY A N 1
ATOM 1607 C CA . GLY A 1 205 ? 36.430 -9.514 -13.778 1.00 88.00 205 GLY A CA 1
ATOM 1608 C C . GLY A 1 205 ? 37.357 -9.574 -14.996 1.00 88.00 205 GLY A C 1
ATOM 1609 O O . GLY A 1 205 ? 37.684 -10.658 -15.470 1.00 88.00 205 GLY A O 1
ATOM 1610 N N . LEU A 1 206 ? 37.848 -8.422 -15.461 1.00 91.44 206 LEU A N 1
ATOM 1611 C CA . LEU A 1 206 ? 38.814 -8.333 -16.562 1.00 91.44 206 LEU A CA 1
ATOM 1612 C C . LEU A 1 206 ? 40.160 -8.984 -16.212 1.00 91.44 206 LEU A C 1
ATOM 1614 O O . LEU A 1 206 ? 40.719 -9.705 -17.032 1.00 91.44 206 LEU A O 1
ATOM 1618 N N . LEU A 1 207 ? 40.658 -8.781 -14.990 1.00 87.69 207 LEU A N 1
ATOM 1619 C CA . LEU A 1 207 ? 41.894 -9.409 -14.512 1.00 87.69 207 LEU A CA 1
ATOM 1620 C C . LEU A 1 207 ? 41.768 -10.932 -14.401 1.00 87.69 207 LEU A C 1
ATOM 1622 O O . LEU A 1 207 ? 42.711 -11.640 -14.740 1.00 87.69 207 LEU A O 1
ATOM 1626 N N . VAL A 1 208 ? 40.608 -11.438 -13.976 1.00 91.75 208 VAL A N 1
ATOM 1627 C CA . VAL A 1 208 ? 40.340 -12.884 -13.937 1.00 91.75 208 VAL A CA 1
ATOM 1628 C C . VAL A 1 208 ? 40.305 -13.472 -15.349 1.00 91.75 208 VAL A C 1
ATOM 1630 O O . VAL A 1 208 ? 40.876 -14.532 -15.562 1.00 91.75 208 VAL A O 1
ATOM 1633 N N . LEU A 1 209 ? 39.705 -12.774 -16.319 1.00 80.81 209 LEU A N 1
ATOM 1634 C CA . LEU A 1 209 ? 39.621 -13.237 -17.711 1.00 80.81 209 LEU A CA 1
ATOM 1635 C C . LEU A 1 209 ? 40.954 -13.175 -18.471 1.00 80.81 209 LEU A C 1
ATOM 1637 O O . LEU A 1 209 ? 41.154 -13.953 -19.394 1.00 80.81 209 LEU A O 1
ATOM 1641 N N . VAL A 1 210 ? 41.846 -12.245 -18.123 1.00 88.06 210 VAL A N 1
ATOM 1642 C CA . VAL A 1 210 ? 43.190 -12.140 -18.727 1.00 88.06 210 VAL A CA 1
ATOM 1643 C C . VAL A 1 210 ? 44.201 -13.059 -18.023 1.00 88.06 210 VAL A C 1
ATOM 1645 O O . VAL A 1 210 ? 45.230 -13.400 -18.599 1.00 88.06 210 VAL A O 1
ATOM 1648 N N . GLY A 1 211 ? 43.920 -13.455 -16.777 1.00 68.25 211 GLY A N 1
ATOM 1649 C CA . GLY A 1 211 ? 44.769 -14.330 -15.965 1.00 68.25 211 GLY A CA 1
ATOM 1650 C C . GLY A 1 211 ? 44.532 -15.837 -16.138 1.00 68.25 211 GLY A C 1
ATOM 1651 O O . GLY A 1 211 ? 45.258 -16.616 -15.521 1.00 68.25 211 GLY A O 1
ATOM 1652 N N . THR A 1 212 ? 43.544 -16.245 -16.938 1.00 59.31 212 THR A N 1
ATOM 1653 C CA . THR A 1 212 ? 43.259 -17.641 -17.334 1.00 59.31 212 THR A CA 1
ATOM 1654 C C . THR A 1 212 ? 43.586 -17.866 -18.797 1.00 59.31 212 THR A C 1
ATOM 1656 O O . THR A 1 212 ? 44.198 -18.910 -19.108 1.00 59.31 212 THR A O 1
#

Solvent-accessible surface area (backbone atoms only — not comparable to full-atom values): 12583 Å² total; per-residue (Å²): 120,67,70,62,54,55,51,51,53,51,50,51,52,54,49,53,60,63,68,71,69,65,75,75,52,65,68,58,52,55,52,46,55,68,67,51,74,74,80,48,80,54,73,82,40,67,86,56,86,64,94,54,53,75,60,52,48,44,51,51,53,42,56,71,57,59,79,74,69,81,49,70,30,54,52,48,50,40,51,39,42,52,35,37,68,72,62,36,67,66,31,44,42,34,57,65,17,20,29,63,92,85,62,82,49,51,96,74,68,49,39,77,32,53,45,37,60,67,60,25,56,47,72,55,75,38,76,93,77,72,42,64,57,83,62,98,66,60,42,36,73,44,79,47,65,69,75,86,71,94,61,90,87,70,98,68,80,71,55,32,38,14,40,36,41,54,57,66,47,48,74,67,63,50,50,54,48,52,52,52,53,52,53,59,59,66,65,64,65,82,48,72,65,60,54,50,52,54,51,52,53,53,52,52,52,48,51,55,65,74,72,108

InterPro domains:
  IPR006621 Nose resistant-to-fluoxetine protein, N-terminal [PF20146] (73-175)
  IPR006621 Nose resistant-to-fluoxetine protein, N-terminal [SM00703] (70-188)
  IPR052728 Oxygen and lipid transport regulator [PTHR11161] (53-212)

Organism: NCBI:txid433720

Secondary structure (DSSP, 8-state):
-HHHHHHHHHHHHHHHHHHT-PPPPHHHHHHHHHHS----GGGGGTTS-----HHHHHHHHHHHT-S---SHHHHHHHHHHHHHHTT-HHHHHHHHHSPPSS-TTGGGT--EE---HHHHHSPPEETTTTEEPP-SS-EEEEEE--------S------EEEEEEETT--HHHHHHHHHHHHHHHHTSPPPHHHHHHHHHHHHHHHHHHH--

Foldseek 3Di:
DVVVVVVVVVVVVVVVVVVVPDPDDVVNVVVVVVVPPCPDPCVVVVVVPPVADPLNVLVVLLVLLPPDPDFPQSVQSNVLSVCVSVVPPQSVLQVQQWFDPDDPCQVVVPQERAGHQCSLQDFDADPVVRDGDDDPAGKHKDKDWDDDDPDPDDPRDIHIIIHIGGPRDDPVNVVVSVVSVVVVVVVPDQDPVNVVVVVVVVVVVVCVVVVD

Radius of gyration: 24.17 Å; Cα contacts (8 Å, |Δi|>4): 175; chains: 1; bounding box: 76×69×50 Å

Mean predicted aligned error: 16.36 Å

pLDDT: mean 71.56, std 18.94, range [33.59, 96.19]

Sequence (212 aa):
MMLTITLFLLFSVLWNINSQFAPPQLDSAINRLHQYQYFSPIDLLKDVEYNLTPKQMLEHMSLLLSNNKTSPCEQDIELFLRAAVEKEMWALKILDASGKPLPSGILKGNMYWTGNYDECIQPIYNPANQSFVSQPFNTQHCTLTPTASRSRSSSMASLVLGLCVPISCDRQTLVSLIHTLLKNFNKKGLTNGAIATIVILSLLGLLVLVGT